Protein AF-A0A8J7N1M6-F1 (afdb_monomer)

pLDDT: mean 86.02, std 10.36, range [43.75, 97.75]

Foldseek 3Di:
DVVVVCLLLDLCSLQAVQLLVQLQVQLVVCVVVVNLQCSLVSLLVLLVSSVCSLVVHQDDPPDDALVNLLVVLLVVLLVVQVVCSVVVVLQPCLLVCLQVSLVVSLCSSCVVCVVVPHDPVSVVLSVLLRVLSSLLSVLLSVLLVCLVPPQQDLSVLLLLLLLLLLLQLLLLLCVLPQDPSLSSSSSSSNNSSVSNSVNQLVCCLPVSHGGRCGSSVSRNSSSSSSSSLVSSLVSDDDQSNVLSSQSSNQLSVLCVVLQVVLVVVLVPDDVSVSSVSSSVSSSVSSNVSSVVSSVSSCVVSVVVVD

Nearest PDB structures (foldseek):
  6kki-assembly1_A  TM=2.009E-01  e=2.743E+00  Escherichia coli K-12
  6kkj-assembly1_B  TM=1.975E-01  e=3.560E+00  Escherichia coli K-12
  4ja3-assembly2_B  TM=2.357E-01  e=7.135E+00  Escherichia coli K-12

Solvent-accessible surface area (backbone atoms only — not comparable to full-atom values): 14490 Å² total; per-residue (Å²): 112,68,67,60,55,50,35,63,72,31,70,62,26,34,21,35,54,50,7,17,50,38,0,30,48,41,19,48,53,30,39,74,71,70,36,28,62,55,14,27,47,9,22,41,50,6,31,54,52,24,47,30,60,76,66,75,47,81,73,68,84,82,58,87,48,55,71,42,42,27,53,55,42,20,50,51,22,31,52,49,8,47,51,26,52,74,68,69,37,41,76,77,45,34,69,61,49,24,54,51,50,48,52,52,47,53,45,66,64,42,41,71,55,57,76,71,63,59,54,70,70,55,52,52,51,52,50,52,51,43,58,22,39,33,49,40,32,48,49,28,34,52,36,27,48,48,46,74,74,37,84,64,47,68,63,37,52,48,56,45,48,40,48,20,43,41,17,42,25,52,9,53,44,22,55,72,74,56,33,62,68,62,8,42,48,24,32,5,33,12,24,0,23,46,17,29,43,51,53,23,46,53,37,25,70,76,71,46,38,56,49,32,38,32,28,25,25,25,28,9,38,47,29,33,52,48,26,51,50,50,42,48,42,73,62,33,55,74,70,51,24,54,29,45,51,48,34,54,41,36,32,44,52,41,49,78,57,23,51,60,51,17,53,53,62,31,72,76,54,56,72,73,56,21,65,56,48,22,58,51,50,26,45,58,54,42,38,48,48,21,50,52,29,33,54,48,34,47,56,68,49,53,68,75,78,112

Secondary structure (DSSP, 8-state):
-HHHHHHHHSHHIIIIIHHHHHHHHHHHHHHHTT-GGGTTHHHHHHHHHHHHHHHTSPPPSS--SHHHHHHHHHHHHHHHHHHHHHTT-HHHHHHHHHHHHHHHHHHHHHHHHHHT---HHHHHHHHHHHHHHHHHHHHHHHHHHHHHH-TT-GGGSHHHHHHHHHHHHHHHHHHTTT-HHHHHHHHHHHHHHHHHHHHHHHHHHHHS-----HHIIIIIIHHHHHHHHHHHHHH--HHHHHHHHHHHHHHHHTHHHHHHHHHHHHHTS-HHHHHHHHHHHHHHHHHHHHHHHHHHHHHHHHTT--

Structure (mmCIF, N/CA/C/O backbone):
data_AF-A0A8J7N1M6-F1
#
_entry.id   AF-A0A8J7N1M6-F1
#
loop_
_atom_site.group_PDB
_atom_site.id
_atom_site.type_symbol
_atom_site.label_atom_id
_atom_site.label_alt_id
_atom_site.label_comp_id
_atom_site.label_asym_id
_atom_site.label_entity_id
_atom_site.label_seq_id
_atom_site.pdbx_PDB_ins_code
_atom_site.Cartn_x
_atom_site.Cartn_y
_atom_site.Cartn_z
_atom_site.occupancy
_atom_site.B_iso_or_equiv
_atom_site.auth_seq_id
_atom_site.auth_comp_id
_atom_site.auth_asym_id
_atom_site.auth_atom_id
_atom_site.pdbx_PDB_model_num
ATOM 1 N N . MET A 1 1 ? -26.740 11.489 -14.491 1.00 62.25 1 MET A N 1
ATOM 2 C CA . MET A 1 1 ? -25.800 10.656 -15.279 1.00 62.25 1 MET A CA 1
ATOM 3 C C . MET A 1 1 ? -24.531 11.406 -15.686 1.00 62.25 1 MET A C 1
ATOM 5 O O . MET A 1 1 ? -23.464 10.847 -15.486 1.00 62.25 1 MET A O 1
ATOM 9 N N . ALA A 1 2 ? -24.611 12.661 -16.151 1.00 73.12 2 ALA A N 1
ATOM 10 C CA . ALA A 1 2 ? -23.434 13.447 -16.561 1.00 73.12 2 ALA A CA 1
ATOM 11 C C . ALA A 1 2 ? -22.340 13.593 -15.478 1.00 73.12 2 ALA A C 1
ATOM 13 O O . ALA A 1 2 ? -21.165 13.442 -15.776 1.00 73.12 2 ALA A O 1
ATOM 14 N N . PHE A 1 3 ? -22.714 13.795 -14.206 1.00 75.38 3 PHE A N 1
ATOM 15 C CA . PHE A 1 3 ? -21.746 13.889 -13.101 1.00 75.38 3 PHE A CA 1
ATOM 16 C C . PHE A 1 3 ? -20.884 12.625 -12.938 1.00 75.38 3 PHE A C 1
ATOM 18 O O . PHE A 1 3 ? -19.668 12.723 -12.828 1.00 75.38 3 PHE A O 1
ATOM 25 N N . PHE A 1 4 ? -21.497 11.436 -12.968 1.00 74.69 4 PHE A N 1
ATOM 26 C CA . PHE A 1 4 ? -20.765 10.173 -12.829 1.00 74.69 4 PHE A CA 1
ATOM 27 C C . PHE A 1 4 ? -19.877 9.885 -14.037 1.00 74.69 4 PHE A C 1
ATOM 29 O O . PHE A 1 4 ? -18.769 9.394 -13.869 1.00 74.69 4 PHE A O 1
ATOM 36 N N . GLN A 1 5 ? -20.334 10.223 -15.244 1.00 73.75 5 GLN A N 1
ATOM 37 C CA . GLN A 1 5 ? -19.509 10.096 -16.446 1.00 73.75 5 GLN A CA 1
ATOM 38 C C . GLN A 1 5 ? -18.299 11.035 -16.397 1.00 73.75 5 GLN A C 1
ATOM 40 O O . GLN A 1 5 ? -17.189 10.602 -16.692 1.00 73.75 5 GLN A O 1
ATOM 45 N N . ASN A 1 6 ? -18.490 12.272 -15.930 1.00 79.50 6 ASN A N 1
ATOM 46 C CA . ASN A 1 6 ? -17.396 13.221 -15.743 1.00 79.50 6 ASN A CA 1
ATOM 47 C C . ASN A 1 6 ? -16.417 12.747 -14.662 1.00 79.50 6 ASN A C 1
ATOM 49 O O . ASN A 1 6 ? -15.214 12.802 -14.876 1.00 79.50 6 ASN A O 1
ATOM 53 N N . LEU A 1 7 ? -16.910 12.212 -13.541 1.00 79.19 7 LEU A N 1
ATOM 54 C CA . LEU A 1 7 ? -16.058 11.691 -12.469 1.00 79.19 7 LEU A CA 1
ATOM 55 C C . LEU A 1 7 ? -15.256 10.454 -12.903 1.00 79.19 7 LEU A C 1
ATOM 57 O O . LEU A 1 7 ? -14.098 10.313 -12.536 1.00 79.19 7 LEU A O 1
ATOM 61 N N . LEU A 1 8 ? -15.851 9.547 -13.680 1.00 79.31 8 LEU A N 1
ATOM 62 C CA . LEU A 1 8 ? -15.160 8.346 -14.160 1.00 79.31 8 LEU A CA 1
ATOM 63 C C . LEU A 1 8 ? -14.136 8.653 -15.263 1.00 79.31 8 LEU A C 1
ATOM 65 O O . LEU A 1 8 ? -13.198 7.879 -15.440 1.00 79.31 8 LEU A O 1
ATOM 69 N N . GLY A 1 9 ? -14.306 9.757 -15.993 1.00 77.00 9 GLY A N 1
ATOM 70 C CA . GLY A 1 9 ? -13.351 10.239 -16.995 1.00 77.00 9 GLY A CA 1
ATOM 71 C C . GLY A 1 9 ? -12.273 11.182 -16.446 1.00 77.00 9 GLY A C 1
ATOM 72 O O . GLY A 1 9 ? -11.246 11.360 -17.093 1.00 77.00 9 GLY A O 1
ATOM 73 N N . ASP A 1 10 ? -12.489 11.778 -15.272 1.00 88.56 10 ASP A N 1
ATOM 74 C CA . ASP A 1 10 ? -11.572 12.736 -14.649 1.00 88.56 10 ASP A CA 1
ATOM 75 C C . ASP A 1 10 ? -10.406 12.022 -13.932 1.00 88.56 10 ASP A C 1
ATOM 77 O O . ASP A 1 10 ? -10.649 11.141 -13.097 1.00 88.56 10 ASP A O 1
ATOM 81 N N . PRO A 1 11 ? -9.136 12.405 -14.186 1.00 86.62 11 PRO A N 1
ATOM 82 C CA . PRO A 1 11 ? -7.977 11.859 -13.483 1.00 86.62 11 PRO A CA 1
ATOM 83 C C . PRO A 1 11 ? -8.101 11.869 -11.955 1.00 86.62 11 PRO A C 1
ATOM 85 O O . PRO A 1 11 ? -7.681 10.908 -11.303 1.00 86.62 11 PRO A O 1
ATOM 88 N N . VAL A 1 12 ? -8.698 12.909 -11.361 1.00 89.88 12 VAL A N 1
ATOM 89 C CA . VAL A 1 12 ? -8.901 12.976 -9.900 1.00 89.88 12 VAL A CA 1
ATOM 90 C C . VAL A 1 12 ? -9.934 11.944 -9.447 1.00 89.88 12 VAL A C 1
ATOM 92 O O . VAL A 1 12 ? -9.745 11.263 -8.434 1.00 89.88 12 VAL A O 1
ATOM 95 N N . GLY A 1 13 ? -11.004 11.766 -10.219 1.00 88.50 13 GLY A N 1
ATOM 96 C CA . GLY A 1 13 ? -12.003 10.739 -9.961 1.00 88.50 13 GLY A CA 1
ATOM 97 C C . GLY A 1 13 ? -11.419 9.325 -9.995 1.00 88.50 13 GLY A C 1
ATOM 98 O O . GLY A 1 13 ? -11.639 8.552 -9.061 1.00 88.50 13 GLY A O 1
ATOM 99 N N . GLN A 1 14 ? -10.609 9.011 -11.008 1.00 90.38 14 GLN A N 1
ATOM 100 C CA . GLN A 1 14 ? -9.995 7.689 -11.186 1.00 90.38 14 GLN A CA 1
ATOM 101 C C . GLN A 1 14 ? -8.931 7.357 -10.133 1.00 90.38 14 GLN A C 1
ATOM 103 O O . GLN A 1 14 ? -8.782 6.195 -9.755 1.00 90.38 14 GLN A O 1
ATOM 108 N N . THR A 1 15 ? -8.186 8.361 -9.663 1.00 91.44 15 THR A N 1
ATOM 109 C CA . THR A 1 15 ? -7.023 8.154 -8.782 1.00 91.44 15 THR A CA 1
ATOM 110 C C . THR A 1 15 ? -7.295 8.416 -7.310 1.00 91.44 15 THR A C 1
ATOM 112 O O . THR A 1 15 ? -6.560 7.908 -6.473 1.00 91.44 15 THR A O 1
ATOM 115 N N . ALA A 1 16 ? -8.336 9.171 -6.960 1.00 93.31 16 ALA A N 1
ATOM 116 C CA . ALA A 1 16 ? -8.625 9.510 -5.569 1.00 93.31 16 ALA A CA 1
ATOM 117 C C . ALA A 1 16 ? -10.059 9.159 -5.177 1.00 93.31 16 ALA A C 1
ATOM 119 O O . ALA A 1 16 ? -10.266 8.327 -4.294 1.00 93.31 16 ALA A O 1
ATOM 120 N N . VAL A 1 17 ? -11.054 9.750 -5.842 1.00 94.69 17 VAL A N 1
ATOM 121 C CA . VAL A 1 17 ? -12.451 9.685 -5.378 1.00 94.69 17 VAL A CA 1
ATOM 122 C C . VAL A 1 17 ? -13.013 8.268 -5.458 1.00 94.69 17 VAL A C 1
ATOM 124 O O . VAL A 1 17 ? -13.535 7.755 -4.468 1.00 94.69 17 VAL A O 1
ATOM 127 N N . VAL A 1 18 ? -12.895 7.615 -6.616 1.00 94.94 18 VAL A N 1
ATOM 128 C CA . VAL A 1 18 ? -13.437 6.267 -6.824 1.00 94.94 18 VAL A CA 1
ATOM 129 C C . VAL A 1 18 ? -12.706 5.227 -5.965 1.00 94.94 18 VAL A C 1
ATOM 131 O O . VAL A 1 18 ? -13.390 4.490 -5.251 1.00 94.94 18 VAL A O 1
ATOM 134 N N . PRO A 1 19 ? -11.358 5.172 -5.933 1.00 96.75 19 PRO A N 1
ATOM 135 C CA . PRO A 1 19 ? -10.647 4.219 -5.080 1.00 96.75 19 PRO A CA 1
ATOM 136 C C . PRO A 1 19 ? -10.957 4.419 -3.592 1.00 96.75 19 PRO A C 1
ATOM 138 O O . PRO A 1 19 ? -11.178 3.444 -2.875 1.00 96.75 19 PRO A O 1
ATOM 141 N N . PHE A 1 20 ? -11.054 5.671 -3.130 1.00 97.31 20 PHE A N 1
ATOM 142 C CA . PHE A 1 20 ? -11.448 5.981 -1.756 1.00 97.31 20 PHE A CA 1
ATOM 143 C C . PHE A 1 20 ? -12.856 5.472 -1.437 1.00 97.31 20 PHE A C 1
ATOM 145 O O . PHE A 1 20 ? -13.050 4.770 -0.443 1.00 97.31 20 PHE A O 1
ATOM 152 N N . ALA A 1 21 ? -13.833 5.772 -2.298 1.00 96.81 21 ALA A N 1
ATOM 153 C CA . ALA A 1 21 ? -15.213 5.332 -2.121 1.00 96.81 21 ALA A CA 1
ATOM 154 C C . ALA A 1 21 ? -15.329 3.801 -2.098 1.00 96.81 21 ALA A C 1
ATOM 156 O O . ALA A 1 21 ? -16.046 3.260 -1.259 1.00 96.81 21 ALA A O 1
ATOM 157 N N . ILE A 1 22 ? -14.587 3.097 -2.959 1.00 96.50 22 ILE A N 1
ATOM 158 C CA . ILE A 1 22 ? -14.532 1.627 -2.969 1.00 96.50 22 ILE A CA 1
ATOM 159 C C . ILE A 1 22 ? -13.914 1.099 -1.674 1.00 96.50 22 ILE A C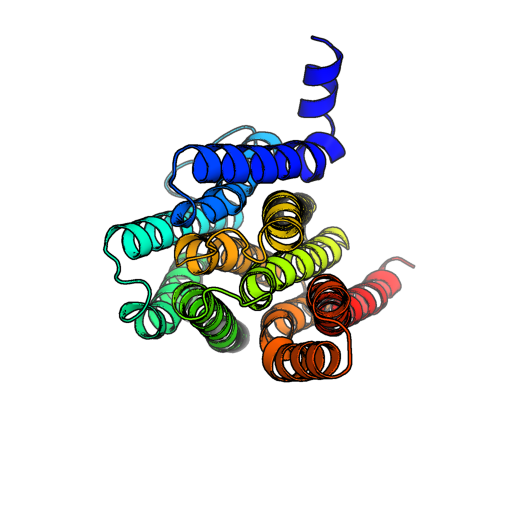 1
ATOM 161 O O . ILE A 1 22 ? -14.465 0.177 -1.074 1.00 96.50 22 ILE A O 1
ATOM 165 N N . GLY A 1 23 ? -12.817 1.703 -1.210 1.00 95.50 23 GLY A N 1
ATOM 166 C CA . GLY A 1 23 ? -12.184 1.350 0.059 1.00 95.50 23 GLY A CA 1
ATOM 167 C C . GLY A 1 23 ? -13.156 1.450 1.237 1.00 95.50 23 GLY A C 1
ATOM 168 O O . GLY A 1 23 ? -13.273 0.500 2.011 1.00 95.50 23 GLY A O 1
ATOM 169 N N . VAL A 1 24 ? -13.909 2.554 1.332 1.00 96.50 24 VAL A N 1
ATOM 170 C CA . VAL A 1 24 ? -14.960 2.745 2.350 1.00 96.50 24 VAL A CA 1
ATOM 171 C C . VAL A 1 24 ? -16.081 1.718 2.180 1.00 96.50 24 VAL A C 1
ATOM 173 O O . VAL A 1 24 ? -16.428 1.018 3.130 1.00 96.50 24 VAL A O 1
ATOM 176 N N . ALA A 1 25 ? -16.655 1.619 0.979 1.00 96.19 25 ALA A N 1
ATOM 177 C CA . ALA A 1 25 ? -17.837 0.807 0.715 1.00 96.19 25 ALA A CA 1
ATOM 178 C C . ALA A 1 25 ? -17.577 -0.678 0.982 1.00 96.19 25 ALA A C 1
ATOM 180 O O . ALA A 1 25 ? -18.345 -1.313 1.700 1.00 96.19 25 ALA A O 1
ATOM 181 N N . VAL A 1 26 ? -16.476 -1.227 0.466 1.00 95.19 26 VAL A N 1
ATOM 182 C CA . VAL A 1 26 ? -16.126 -2.639 0.666 1.00 95.19 26 VAL A CA 1
ATOM 183 C C . VAL A 1 26 ? -15.825 -2.920 2.137 1.00 95.19 26 VAL A C 1
ATOM 185 O O . VAL A 1 26 ? -16.306 -3.920 2.669 1.00 95.19 26 VAL A O 1
ATOM 188 N N . ALA A 1 27 ? -15.092 -2.032 2.817 1.00 92.12 27 ALA A N 1
ATOM 189 C CA . ALA A 1 27 ? -14.802 -2.194 4.239 1.00 92.12 27 ALA A CA 1
ATOM 190 C C . ALA A 1 27 ? -16.089 -2.222 5.079 1.00 92.12 27 ALA A C 1
ATOM 192 O O . ALA A 1 27 ? -16.256 -3.113 5.912 1.00 92.12 27 ALA A O 1
ATOM 193 N N . LEU A 1 28 ? -17.018 -1.292 4.829 1.00 92.62 28 LEU A N 1
ATOM 194 C CA . LEU A 1 28 ? -18.298 -1.220 5.535 1.00 92.62 28 LEU A CA 1
ATOM 195 C C . LEU A 1 28 ? -19.204 -2.409 5.217 1.00 92.62 28 LEU A C 1
ATOM 197 O O . LEU A 1 28 ? -19.709 -3.035 6.144 1.00 92.62 28 LEU A O 1
ATOM 201 N N . VAL A 1 29 ? -19.392 -2.754 3.941 1.00 94.25 29 VAL A N 1
ATOM 202 C CA . VAL A 1 29 ? -20.250 -3.878 3.532 1.00 94.25 29 VAL A CA 1
ATOM 203 C C . VAL A 1 29 ? -19.765 -5.180 4.161 1.00 94.25 29 VAL A C 1
ATOM 205 O O . VAL A 1 29 ? -20.558 -5.900 4.764 1.00 94.25 29 VAL A O 1
ATOM 208 N N . LEU A 1 30 ? -18.461 -5.464 4.096 1.00 90.50 30 LEU A N 1
ATOM 209 C CA . LEU A 1 30 ? -17.906 -6.681 4.687 1.00 90.50 30 LEU A CA 1
ATOM 210 C C . LEU A 1 30 ? -17.970 -6.659 6.214 1.00 90.50 30 LEU A C 1
ATOM 212 O O . LEU A 1 30 ? -18.272 -7.685 6.820 1.00 90.50 30 LEU A O 1
ATOM 216 N N . ALA A 1 31 ? -17.747 -5.509 6.852 1.00 85.44 31 ALA A N 1
ATOM 217 C CA . ALA A 1 31 ? -17.873 -5.392 8.300 1.00 85.44 31 ALA A CA 1
ATOM 218 C C . ALA A 1 31 ? -19.318 -5.595 8.788 1.00 85.44 31 ALA A C 1
ATOM 220 O O . ALA A 1 31 ? -19.523 -6.275 9.797 1.00 85.44 31 ALA A O 1
ATOM 221 N N . LEU A 1 32 ? -20.307 -5.041 8.078 1.00 88.31 32 LEU A N 1
ATOM 222 C CA . LEU A 1 32 ? -21.734 -5.166 8.395 1.00 88.31 32 LEU A CA 1
ATOM 223 C C . LEU A 1 32 ? -22.273 -6.572 8.104 1.00 88.31 32 LEU A C 1
ATOM 225 O O . LEU A 1 32 ? -23.118 -7.061 8.847 1.00 88.31 32 LEU A O 1
ATOM 229 N N . ALA A 1 33 ? -21.731 -7.261 7.098 1.00 88.50 33 ALA A N 1
ATOM 230 C CA . ALA A 1 33 ? -22.045 -8.660 6.797 1.00 88.50 33 ALA A CA 1
ATOM 231 C C . ALA A 1 33 ? -21.391 -9.669 7.771 1.00 88.50 33 ALA A C 1
ATOM 233 O O . ALA A 1 33 ? -21.399 -10.871 7.518 1.00 88.50 33 ALA A O 1
ATOM 234 N N . GLY A 1 34 ? -20.769 -9.204 8.862 1.00 78.62 34 GLY A N 1
ATOM 235 C CA . GLY A 1 34 ? -20.066 -10.048 9.839 1.00 78.62 34 GLY A CA 1
ATOM 236 C C . GLY A 1 34 ? -18.652 -10.472 9.416 1.00 78.62 34 GLY A C 1
ATOM 237 O O . GLY A 1 34 ? -17.902 -11.036 10.210 1.00 78.62 34 GLY A O 1
ATOM 238 N N . GLY A 1 35 ? -18.229 -10.135 8.199 1.00 79.25 35 GLY A N 1
ATOM 239 C CA . GLY A 1 35 ? -16.910 -10.412 7.632 1.00 79.25 35 GLY A CA 1
ATOM 240 C C . GLY A 1 35 ? -15.841 -9.379 7.993 1.00 79.25 35 GLY A C 1
ATOM 241 O O . GLY A 1 35 ? -15.038 -9.023 7.134 1.00 79.25 35 GLY A O 1
ATOM 242 N N . LYS A 1 36 ? -15.774 -8.904 9.246 1.00 79.12 36 LYS A N 1
ATOM 243 C CA . LYS A 1 36 ? -14.803 -7.870 9.681 1.00 79.12 36 LYS A CA 1
ATOM 244 C C . LYS A 1 36 ? -13.340 -8.224 9.379 1.00 79.12 36 LYS A C 1
ATOM 246 O O . LYS A 1 36 ? -12.538 -7.319 9.179 1.00 79.12 36 LYS A O 1
ATOM 251 N N . ARG A 1 37 ? -13.009 -9.521 9.314 1.00 78.56 37 ARG A N 1
ATOM 252 C CA . ARG A 1 37 ? -11.683 -10.041 8.928 1.00 78.56 37 ARG A CA 1
ATOM 253 C C . ARG A 1 37 ? -11.317 -9.800 7.458 1.00 78.56 37 ARG A C 1
ATOM 255 O O . ARG A 1 37 ? -10.146 -9.769 7.125 1.00 78.56 37 ARG A O 1
ATOM 262 N N . PHE A 1 38 ? -12.315 -9.624 6.593 1.00 86.00 38 PHE A N 1
ATOM 263 C CA . PHE A 1 38 ? -12.142 -9.438 5.152 1.00 86.00 38 PHE A CA 1
ATOM 264 C C . PHE A 1 38 ? -12.183 -7.964 4.734 1.00 86.00 38 PHE A C 1
ATOM 266 O O . PHE A 1 38 ? -12.012 -7.662 3.558 1.00 86.00 38 PHE A O 1
ATOM 273 N N . ALA A 1 39 ? -12.401 -7.030 5.665 1.00 87.81 39 ALA A N 1
ATOM 274 C CA . ALA A 1 39 ? -12.605 -5.616 5.352 1.00 87.81 39 ALA A CA 1
ATOM 275 C C . ALA A 1 39 ? -11.430 -4.985 4.577 1.00 87.81 39 ALA A C 1
ATOM 277 O O . ALA A 1 39 ? -11.649 -4.123 3.724 1.00 87.81 39 ALA A O 1
ATOM 278 N N . ALA A 1 40 ? -10.196 -5.451 4.806 1.00 89.69 40 ALA A N 1
ATOM 279 C CA . ALA A 1 40 ? -9.009 -4.998 4.077 1.00 89.69 40 ALA A CA 1
ATOM 280 C C . ALA A 1 40 ? -9.029 -5.324 2.572 1.00 89.69 40 ALA A C 1
ATOM 282 O O . ALA A 1 40 ? -8.259 -4.737 1.809 1.00 89.69 40 ALA A O 1
ATOM 283 N N . LEU A 1 41 ? -9.939 -6.191 2.112 1.00 92.88 41 LEU A N 1
ATOM 284 C CA . LEU A 1 41 ? -10.159 -6.459 0.690 1.00 92.88 41 LEU A CA 1
ATOM 285 C C . LEU A 1 41 ? -10.535 -5.187 -0.080 1.00 92.88 41 LEU A C 1
ATOM 287 O O . LEU A 1 41 ? -10.227 -5.082 -1.265 1.00 92.88 41 LEU A O 1
ATOM 291 N N . GLY A 1 42 ? -11.113 -4.190 0.602 1.00 93.25 42 GLY A N 1
ATOM 292 C CA . GLY A 1 42 ? -11.402 -2.881 0.018 1.00 93.25 42 GLY A CA 1
ATOM 293 C C . GLY A 1 42 ? -10.169 -2.169 -0.534 1.00 93.25 42 GLY A C 1
ATOM 294 O O . GLY A 1 42 ? -10.272 -1.500 -1.556 1.00 93.25 42 GLY A O 1
ATOM 295 N N . ILE A 1 43 ? -8.993 -2.376 0.065 1.00 95.00 43 ILE A N 1
ATOM 296 C CA . ILE A 1 43 ? -7.734 -1.780 -0.402 1.00 95.00 43 ILE A CA 1
ATOM 297 C C . ILE A 1 43 ? -7.337 -2.366 -1.763 1.00 95.00 43 ILE A C 1
ATOM 299 O O . ILE A 1 43 ? -7.049 -1.630 -2.706 1.00 95.00 43 ILE A O 1
ATOM 303 N N . GLY A 1 44 ? -7.361 -3.698 -1.881 1.00 94.44 44 GLY A N 1
ATOM 304 C CA . GLY A 1 44 ? -7.071 -4.388 -3.137 1.00 94.44 44 GLY A CA 1
ATOM 305 C C . GLY A 1 44 ? -8.116 -4.084 -4.212 1.00 94.44 44 GLY A C 1
ATOM 306 O O . GLY A 1 44 ? -7.761 -3.758 -5.342 1.00 94.44 44 GLY A O 1
ATOM 307 N N . ALA A 1 45 ? -9.403 -4.122 -3.854 1.00 95.62 45 ALA A N 1
ATOM 308 C CA . ALA A 1 45 ? -10.503 -3.806 -4.764 1.00 95.62 45 ALA A CA 1
ATOM 309 C C . ALA A 1 45 ? -10.401 -2.377 -5.321 1.00 95.62 45 ALA A C 1
ATOM 311 O O . ALA A 1 45 ? -10.568 -2.178 -6.523 1.00 95.62 45 ALA A O 1
ATOM 312 N N . ALA A 1 46 ? -10.065 -1.399 -4.473 1.00 96.25 46 ALA A N 1
ATOM 313 C CA . ALA A 1 46 ? -9.838 -0.017 -4.881 1.00 96.25 46 ALA A CA 1
ATOM 314 C C . ALA A 1 46 ? -8.698 0.104 -5.903 1.00 96.25 46 ALA A C 1
ATOM 316 O O . ALA A 1 46 ? -8.857 0.779 -6.919 1.00 96.25 46 ALA A O 1
ATOM 317 N N . PHE A 1 47 ? -7.581 -0.596 -5.680 1.00 96.25 47 PHE A N 1
ATOM 318 C CA . PHE A 1 47 ? -6.469 -0.624 -6.630 1.00 96.25 47 PHE A CA 1
ATOM 319 C C . PHE A 1 47 ? -6.865 -1.234 -7.981 1.00 96.25 47 PHE A C 1
ATOM 321 O O . PHE A 1 47 ? -6.588 -0.639 -9.020 1.00 96.25 47 PHE A O 1
ATOM 328 N N . PHE A 1 48 ? -7.528 -2.395 -7.994 1.00 96.25 48 PHE A N 1
ATOM 329 C CA . PHE A 1 48 ? -7.929 -3.045 -9.249 1.00 96.25 48 PHE A CA 1
ATOM 330 C C . PHE A 1 48 ? -8.973 -2.242 -10.020 1.00 96.25 48 PHE A C 1
ATOM 332 O O . PHE A 1 48 ? -8.904 -2.171 -11.247 1.00 96.25 48 PHE A O 1
ATOM 339 N N . ALA A 1 49 ? -9.898 -1.589 -9.317 1.00 95.31 49 ALA A N 1
ATOM 340 C CA . ALA A 1 49 ? -10.839 -0.668 -9.936 1.00 95.31 49 ALA A CA 1
ATOM 341 C C . ALA A 1 49 ? -10.119 0.534 -10.561 1.00 95.31 49 ALA A C 1
ATOM 343 O O . ALA A 1 49 ? -10.379 0.866 -11.715 1.00 95.31 49 ALA A O 1
ATOM 344 N N . ALA A 1 50 ? -9.165 1.141 -9.850 1.00 94.94 50 ALA A N 1
ATOM 345 C CA . ALA A 1 50 ? -8.347 2.220 -10.397 1.00 94.94 50 ALA A CA 1
ATOM 346 C C . ALA A 1 50 ? -7.545 1.763 -11.619 1.00 94.94 50 ALA A C 1
ATOM 348 O O . ALA A 1 50 ? -7.495 2.464 -12.625 1.00 94.94 50 ALA A O 1
ATOM 349 N N . TYR A 1 51 ? -6.960 0.564 -11.561 1.00 94.62 51 TYR A N 1
ATOM 350 C CA . TYR A 1 51 ? -6.244 -0.024 -12.686 1.00 94.62 51 TYR A CA 1
ATOM 351 C C . TYR A 1 51 ? -7.126 -0.126 -13.922 1.00 94.62 51 TYR A C 1
ATOM 353 O O . TYR A 1 51 ? -6.731 0.339 -14.992 1.00 94.62 51 TYR A O 1
ATOM 361 N N . TYR A 1 52 ? -8.323 -0.686 -13.750 1.00 94.31 52 TYR A N 1
ATOM 362 C CA . TYR A 1 52 ? -9.303 -0.826 -14.815 1.00 94.31 52 TYR A CA 1
ATOM 363 C C . TYR A 1 52 ? -9.698 0.531 -15.409 1.00 94.31 52 TYR A C 1
ATOM 365 O O . TYR A 1 52 ? -9.741 0.666 -16.628 1.00 94.31 52 TYR A O 1
ATOM 373 N N . LEU A 1 53 ? -9.931 1.545 -14.570 1.00 92.69 53 LEU A N 1
ATOM 374 C CA . LEU A 1 53 ? -10.300 2.890 -15.022 1.00 92.69 53 LEU A CA 1
ATOM 375 C C . LEU A 1 53 ? -9.163 3.598 -15.772 1.00 92.69 53 LEU A C 1
ATOM 377 O O . LEU A 1 53 ? -9.408 4.197 -16.813 1.00 92.69 53 LEU A O 1
ATOM 381 N N . ILE A 1 54 ? -7.927 3.492 -15.278 1.00 91.75 54 ILE A N 1
ATOM 382 C CA . ILE A 1 54 ? -6.757 4.165 -15.863 1.00 91.75 54 ILE A CA 1
ATOM 383 C C . ILE A 1 54 ? -6.325 3.501 -17.179 1.00 91.75 54 ILE A C 1
ATOM 385 O O . ILE A 1 54 ? -5.906 4.189 -18.106 1.00 91.75 54 ILE A O 1
ATOM 389 N N . HIS A 1 55 ? -6.398 2.169 -17.274 1.00 90.25 55 HIS A N 1
ATOM 390 C CA . HIS A 1 55 ? -5.902 1.414 -18.437 1.00 90.25 55 HIS A CA 1
ATOM 391 C C . HIS A 1 55 ? -7.010 0.954 -19.393 1.00 90.25 55 HIS A C 1
ATOM 393 O O . HIS A 1 55 ? -6.708 0.372 -20.433 1.00 90.25 55 HIS A O 1
ATOM 399 N N . GLY A 1 56 ? -8.280 1.187 -19.055 1.00 88.69 56 GLY A N 1
ATOM 400 C CA . GLY A 1 56 ? -9.426 0.783 -19.869 1.00 88.69 56 GLY A CA 1
ATOM 401 C C . GLY A 1 56 ? -9.652 -0.731 -19.941 1.00 88.69 56 GLY A C 1
ATOM 402 O O . GLY A 1 56 ? -10.307 -1.198 -20.869 1.00 88.69 56 GLY A O 1
ATOM 403 N N . GLY A 1 57 ? -9.102 -1.515 -19.007 1.00 88.75 57 GLY A N 1
ATOM 404 C CA . GLY A 1 57 ? -9.267 -2.967 -19.016 1.00 88.75 57 GLY A CA 1
ATOM 405 C C . GLY A 1 57 ? -8.245 -3.748 -18.195 1.00 88.75 57 GLY A C 1
ATOM 406 O O . GLY A 1 57 ? -7.472 -3.201 -17.407 1.00 88.75 57 GLY A O 1
ATOM 407 N N . VAL A 1 58 ? -8.265 -5.066 -18.396 1.00 90.31 58 VAL A N 1
ATOM 408 C CA . VAL A 1 58 ? -7.299 -6.015 -17.827 1.00 90.31 58 VAL A CA 1
ATOM 409 C C . VAL A 1 58 ? -6.153 -6.222 -18.827 1.00 90.31 58 VAL A C 1
ATOM 411 O O . VAL A 1 58 ? -6.406 -6.271 -20.033 1.00 90.31 58 VAL A O 1
ATOM 414 N N . PRO A 1 59 ? -4.894 -6.360 -18.374 1.00 90.31 59 PRO A N 1
ATOM 415 C CA . PRO A 1 59 ? -3.766 -6.588 -19.273 1.00 90.31 59 PRO A CA 1
ATOM 416 C C . PRO A 1 59 ? -3.893 -7.881 -20.071 1.00 90.31 59 PRO A C 1
ATOM 418 O O . PRO A 1 59 ? -4.338 -8.895 -19.541 1.00 90.31 59 PRO A O 1
ATOM 421 N N . ALA A 1 60 ? -3.399 -7.883 -21.309 1.00 89.12 60 ALA A N 1
ATOM 422 C CA . ALA A 1 60 ? -3.296 -9.106 -22.100 1.00 89.12 60 ALA A CA 1
ATOM 423 C C . ALA A 1 60 ? -2.352 -10.135 -21.446 1.00 89.12 60 ALA A C 1
ATOM 425 O O . ALA A 1 60 ? -1.406 -9.780 -20.731 1.00 89.12 60 ALA A O 1
ATOM 426 N N . PHE A 1 61 ? -2.610 -11.415 -21.714 1.00 87.00 61 PHE A N 1
ATOM 427 C CA . PHE A 1 61 ? -1.755 -12.530 -21.321 1.00 87.00 61 PHE A CA 1
ATOM 428 C C . PHE A 1 61 ? -1.253 -13.260 -22.581 1.00 87.00 61 PHE A C 1
ATOM 430 O O . PHE A 1 61 ? -2.080 -13.593 -23.430 1.00 87.00 61 PHE A O 1
ATOM 437 N N . PRO A 1 62 ? 0.060 -13.533 -22.721 1.00 85.06 62 PRO A N 1
ATOM 438 C CA . PRO A 1 62 ? 1.138 -13.258 -21.765 1.00 85.06 62 PRO A CA 1
ATOM 439 C C . PRO A 1 62 ? 1.532 -11.764 -21.695 1.00 85.06 62 PRO A C 1
ATOM 441 O O . PRO A 1 62 ? 1.502 -11.072 -22.713 1.00 85.06 62 PRO A O 1
ATOM 444 N N . PRO A 1 63 ? 1.928 -11.249 -20.513 1.00 88.62 63 PRO A N 1
ATOM 445 C CA . PRO A 1 63 ? 2.312 -9.849 -20.354 1.00 88.62 63 PRO A CA 1
ATOM 446 C C . PRO A 1 63 ? 3.674 -9.559 -20.995 1.00 88.62 63 PRO A C 1
ATOM 448 O O . PRO A 1 63 ? 4.672 -10.212 -20.683 1.00 88.62 63 PRO A O 1
ATOM 451 N N . ALA A 1 64 ? 3.738 -8.515 -21.819 1.00 83.69 64 ALA A N 1
ATOM 452 C CA . ALA A 1 64 ? 4.975 -8.069 -22.460 1.00 83.69 64 ALA A CA 1
ATOM 453 C C . ALA A 1 64 ? 5.710 -7.007 -21.625 1.00 83.69 64 ALA A C 1
ATOM 455 O O . ALA A 1 64 ? 6.932 -7.050 -21.481 1.00 83.69 64 ALA A O 1
ATOM 456 N N . ALA A 1 65 ? 4.969 -6.066 -21.033 1.00 86.19 65 ALA A N 1
ATOM 457 C CA . ALA A 1 65 ? 5.540 -4.931 -20.309 1.00 86.19 65 ALA A CA 1
ATOM 458 C C . ALA A 1 65 ? 5.606 -5.160 -18.789 1.00 86.19 65 ALA A C 1
ATOM 460 O O . ALA A 1 65 ? 4.742 -5.813 -18.200 1.00 86.19 65 ALA A O 1
ATOM 461 N N . THR A 1 66 ? 6.581 -4.536 -18.118 1.00 85.12 66 THR A N 1
ATOM 462 C CA . THR A 1 66 ? 6.726 -4.585 -16.647 1.00 85.12 66 THR A CA 1
ATOM 463 C C . THR A 1 66 ? 5.457 -4.127 -15.922 1.00 85.12 66 THR A C 1
ATOM 465 O O . THR A 1 66 ? 5.058 -4.747 -14.939 1.00 85.12 66 THR A O 1
ATOM 468 N N . ALA A 1 67 ? 4.778 -3.095 -16.433 1.00 83.75 67 ALA A N 1
ATOM 469 C CA . ALA A 1 67 ? 3.518 -2.609 -15.871 1.00 83.75 67 ALA A CA 1
ATOM 470 C C . ALA A 1 67 ? 2.381 -3.648 -15.961 1.00 83.75 67 ALA A C 1
ATOM 472 O O . ALA A 1 67 ? 1.570 -3.756 -15.048 1.00 83.75 67 ALA A O 1
ATOM 473 N N . GLN A 1 68 ? 2.347 -4.468 -17.016 1.00 90.31 68 GLN A N 1
ATOM 474 C CA . GLN A 1 68 ? 1.376 -5.562 -17.135 1.00 90.31 68 GLN A CA 1
ATOM 475 C C . GLN A 1 68 ? 1.726 -6.703 -16.174 1.00 90.31 68 GLN A C 1
ATOM 477 O O . GLN A 1 68 ? 0.853 -7.242 -15.505 1.00 90.31 68 GLN A O 1
ATOM 482 N N . LYS A 1 69 ? 3.016 -7.037 -16.034 1.00 92.69 69 LYS A N 1
ATOM 483 C CA . LYS A 1 69 ? 3.478 -8.032 -15.053 1.00 92.69 69 LYS A CA 1
ATOM 484 C C . LYS A 1 69 ? 3.143 -7.630 -13.615 1.00 92.69 69 LYS A C 1
ATOM 486 O O . LYS A 1 69 ? 2.775 -8.494 -12.826 1.00 92.69 69 LYS A O 1
ATOM 491 N N . MET A 1 70 ? 3.241 -6.340 -13.293 1.00 93.62 70 MET A N 1
ATOM 492 C CA . MET A 1 70 ? 2.895 -5.774 -11.984 1.00 93.62 70 MET A CA 1
ATOM 493 C C . MET A 1 70 ? 1.442 -6.067 -11.595 1.00 93.62 70 MET A C 1
ATOM 495 O O . MET A 1 70 ? 1.209 -6.492 -10.466 1.00 93.62 70 MET A O 1
ATOM 499 N N . PHE A 1 71 ? 0.496 -5.956 -12.534 1.00 94.19 71 PHE A N 1
ATOM 500 C CA . PHE A 1 71 ? -0.908 -6.310 -12.299 1.00 94.19 71 PHE A CA 1
ATOM 501 C C . PHE A 1 71 ? -1.065 -7.764 -11.830 1.00 94.19 71 PHE A C 1
ATOM 503 O O . PHE A 1 71 ? -1.751 -8.029 -10.845 1.00 94.19 71 PHE A O 1
ATOM 510 N N . TYR A 1 72 ? -0.392 -8.708 -12.493 1.00 94.69 72 TYR A N 1
ATOM 511 C CA . TYR A 1 72 ? -0.468 -10.127 -12.133 1.00 94.69 72 TYR A CA 1
ATOM 512 C C . TYR A 1 72 ? 0.202 -10.435 -10.790 1.00 94.69 72 TYR A C 1
ATOM 514 O O . TYR A 1 72 ? -0.314 -11.248 -10.026 1.00 94.69 72 TYR A O 1
ATOM 522 N N . VAL A 1 73 ? 1.308 -9.758 -10.464 1.00 94.75 73 VAL A N 1
ATOM 523 C CA . VAL A 1 73 ? 1.945 -9.867 -9.140 1.00 94.75 73 VAL A CA 1
ATOM 524 C C . VAL A 1 73 ? 1.013 -9.335 -8.049 1.00 94.75 73 VAL A C 1
ATOM 526 O O . VAL A 1 73 ? 0.825 -9.997 -7.029 1.00 94.75 73 VAL A O 1
ATOM 529 N N . ALA A 1 74 ? 0.381 -8.182 -8.277 1.00 94.50 74 ALA A N 1
ATOM 530 C CA . ALA A 1 74 ? -0.609 -7.612 -7.371 1.00 94.50 74 ALA A CA 1
ATOM 531 C C . ALA A 1 74 ? -1.810 -8.557 -7.173 1.00 94.50 74 ALA A C 1
ATOM 533 O O . ALA A 1 74 ? -2.263 -8.759 -6.046 1.00 94.50 74 ALA A O 1
ATOM 534 N N . ALA A 1 75 ? -2.295 -9.185 -8.251 1.00 95.38 75 ALA A N 1
ATOM 535 C CA . ALA A 1 75 ? -3.414 -10.125 -8.198 1.00 95.38 75 ALA A CA 1
ATOM 536 C C . ALA A 1 75 ? -3.046 -11.388 -7.415 1.00 95.38 75 ALA A C 1
ATOM 538 O O . ALA A 1 75 ? -3.800 -11.810 -6.540 1.00 95.38 75 ALA A O 1
ATOM 539 N N . ALA A 1 76 ? -1.857 -11.944 -7.661 1.00 94.69 76 ALA A N 1
ATOM 540 C CA . ALA A 1 76 ? -1.341 -13.083 -6.911 1.00 94.69 76 ALA A CA 1
ATOM 541 C C . ALA A 1 76 ? -1.182 -12.763 -5.415 1.00 94.69 76 ALA A C 1
ATOM 543 O O . ALA A 1 76 ? -1.555 -13.581 -4.578 1.00 94.69 76 ALA A O 1
ATOM 544 N N . GLY A 1 77 ? -0.695 -11.565 -5.071 1.00 92.62 77 GLY A N 1
ATOM 545 C CA . GLY A 1 77 ? -0.588 -11.105 -3.683 1.00 92.62 77 GLY A CA 1
ATOM 546 C C . GLY A 1 77 ? -1.944 -11.011 -2.979 1.00 92.62 77 GLY A C 1
ATOM 547 O O . GLY A 1 77 ? -2.096 -11.512 -1.863 1.00 92.62 77 GLY A O 1
ATOM 548 N N . LEU A 1 78 ? -2.955 -10.444 -3.648 1.00 93.88 78 LEU A N 1
ATOM 549 C CA . LEU A 1 78 ? -4.315 -10.368 -3.109 1.00 93.88 78 LEU A CA 1
ATOM 550 C C . LEU A 1 78 ? -4.939 -11.756 -2.932 1.00 93.88 78 LEU A C 1
ATOM 552 O O . LEU A 1 78 ? -5.477 -12.043 -1.864 1.00 93.88 78 LEU A O 1
ATOM 556 N N . LEU A 1 79 ? -4.832 -12.627 -3.938 1.00 94.69 79 LEU A N 1
ATOM 557 C CA . LEU A 1 79 ? -5.343 -13.998 -3.866 1.00 94.69 79 LEU A CA 1
ATOM 558 C C . LEU A 1 79 ? -4.664 -14.801 -2.754 1.00 94.69 79 LEU A C 1
ATOM 560 O O . LEU A 1 79 ? -5.345 -15.513 -2.020 1.00 94.69 79 LEU A O 1
ATOM 564 N N . LEU A 1 80 ? -3.349 -14.648 -2.584 1.00 91.44 80 LEU A N 1
ATOM 565 C CA . LEU A 1 80 ? -2.615 -15.271 -1.488 1.00 91.44 80 LEU A CA 1
ATOM 566 C C . LEU A 1 80 ? -3.114 -14.766 -0.131 1.00 91.44 80 LEU A C 1
ATOM 568 O O . LEU A 1 80 ? -3.369 -15.574 0.756 1.00 91.44 80 LEU A O 1
ATOM 572 N N . GLY A 1 81 ? -3.305 -13.454 0.027 1.00 89.88 81 GLY A N 1
ATOM 573 C CA . GLY A 1 81 ? -3.868 -12.881 1.249 1.00 89.88 81 GLY A CA 1
ATOM 574 C C . GLY A 1 81 ? -5.247 -13.458 1.578 1.00 89.88 81 GLY A C 1
ATOM 575 O O . GLY A 1 81 ? -5.474 -13.893 2.706 1.00 89.88 81 GLY A O 1
ATOM 576 N N . ILE A 1 82 ? -6.133 -13.547 0.578 1.00 91.25 82 ILE A N 1
ATOM 577 C CA . ILE A 1 82 ? -7.469 -14.148 0.720 1.00 91.25 82 ILE A CA 1
ATOM 578 C C . ILE A 1 82 ? -7.363 -15.617 1.131 1.00 91.25 82 ILE A C 1
ATOM 580 O O . ILE A 1 82 ? -8.043 -16.038 2.063 1.00 91.25 82 ILE A O 1
ATOM 584 N N . ALA A 1 83 ? -6.501 -16.391 0.468 1.00 91.31 83 ALA A N 1
ATOM 585 C CA . ALA A 1 83 ? -6.309 -17.804 0.769 1.00 91.31 83 ALA A CA 1
ATOM 586 C C . ALA A 1 83 ? -5.784 -18.018 2.197 1.00 91.31 83 ALA A C 1
ATOM 588 O O . ALA A 1 83 ? -6.266 -18.905 2.900 1.00 91.31 83 ALA A O 1
ATOM 589 N N . LEU A 1 84 ? -4.843 -17.187 2.654 1.00 87.62 84 LEU A N 1
ATOM 590 C CA . LEU A 1 84 ? -4.274 -17.274 4.000 1.00 87.62 84 LEU A CA 1
ATOM 591 C C . LEU A 1 84 ? -5.286 -16.913 5.091 1.00 87.62 84 LEU A C 1
ATOM 593 O O . LEU A 1 84 ? -5.333 -17.608 6.108 1.00 87.62 84 LEU A O 1
ATOM 597 N N . ASP A 1 85 ? -6.112 -15.886 4.879 1.00 86.56 85 ASP A N 1
ATOM 598 C CA . ASP A 1 85 ? -7.180 -15.520 5.819 1.00 86.56 85 ASP A CA 1
ATOM 599 C C . ASP A 1 85 ? -8.322 -16.545 5.817 1.00 86.56 85 ASP A C 1
ATOM 601 O O . ASP A 1 85 ? -8.870 -16.869 6.872 1.00 86.56 85 ASP A O 1
ATOM 605 N N . ALA A 1 86 ? -8.661 -17.112 4.655 1.00 87.62 86 ALA A N 1
ATOM 606 C CA . ALA A 1 86 ? -9.660 -18.173 4.547 1.00 87.62 86 ALA A CA 1
ATOM 607 C C . ALA A 1 86 ? -9.201 -19.471 5.233 1.00 87.62 86 ALA A C 1
ATOM 609 O O . ALA A 1 86 ? -10.005 -20.131 5.889 1.00 87.62 86 ALA A O 1
ATOM 610 N N . ALA A 1 87 ? -7.914 -19.810 5.123 1.00 86.62 87 ALA A N 1
ATOM 611 C CA . ALA A 1 87 ? -7.320 -20.997 5.735 1.00 86.62 87 ALA A CA 1
ATOM 612 C C . ALA A 1 87 ? -6.936 -20.813 7.217 1.00 86.62 87 ALA A C 1
ATOM 614 O O . ALA A 1 87 ? -6.481 -21.766 7.845 1.00 86.62 87 ALA A O 1
ATOM 615 N N . GLY A 1 88 ? -7.045 -19.600 7.778 1.00 79.19 88 GLY A N 1
ATOM 616 C CA . GLY A 1 88 ? -6.535 -19.295 9.124 1.00 79.19 88 GLY A CA 1
ATOM 617 C C . GLY A 1 88 ? -5.008 -19.431 9.249 1.00 79.19 88 GLY A C 1
ATOM 618 O O . GLY A 1 88 ? -4.470 -19.525 10.351 1.00 79.19 88 GLY A O 1
ATOM 619 N N . ALA A 1 89 ? -4.291 -19.444 8.122 1.00 77.44 89 ALA A N 1
ATOM 620 C CA . ALA A 1 89 ? -2.850 -19.678 8.039 1.00 77.44 89 ALA A CA 1
ATOM 621 C C . ALA A 1 89 ? -2.019 -18.383 8.113 1.00 77.44 89 ALA A C 1
ATOM 623 O O . ALA A 1 89 ? -0.788 -18.426 8.010 1.00 77.44 89 ALA A O 1
ATOM 624 N N . ALA A 1 90 ? -2.673 -17.236 8.333 1.00 68.56 90 ALA A N 1
ATOM 625 C CA . ALA A 1 90 ? -2.054 -15.915 8.433 1.00 68.56 90 ALA A CA 1
ATOM 626 C C . ALA A 1 90 ? -0.886 -15.866 9.443 1.00 68.56 90 ALA A C 1
ATOM 628 O O . ALA A 1 90 ? 0.127 -15.205 9.202 1.00 68.56 90 ALA A O 1
ATOM 629 N N . ARG A 1 91 ? -0.983 -16.619 10.552 1.00 64.06 91 ARG A N 1
ATOM 630 C CA . ARG A 1 91 ? 0.046 -16.672 11.607 1.00 64.06 91 ARG A CA 1
ATOM 631 C C . ARG A 1 91 ? 1.274 -17.502 11.237 1.00 64.06 91 ARG A C 1
ATOM 633 O O . ARG A 1 91 ? 2.390 -17.047 11.477 1.00 64.06 91 ARG A O 1
ATOM 640 N N . GLY A 1 92 ? 1.074 -18.693 10.669 1.00 60.03 92 GLY A N 1
ATOM 641 C CA . GLY A 1 92 ? 2.145 -19.667 10.417 1.00 60.03 92 GLY A CA 1
ATOM 642 C C . GLY A 1 92 ? 2.904 -19.438 9.109 1.00 60.03 92 GLY A C 1
ATOM 643 O O . GLY A 1 92 ? 4.119 -19.614 9.061 1.00 60.03 92 GLY A O 1
ATOM 644 N N . GLY A 1 93 ? 2.216 -18.988 8.055 1.00 64.56 93 GLY A N 1
ATOM 645 C CA . GLY A 1 93 ? 2.819 -18.808 6.730 1.00 64.56 93 GLY A CA 1
ATOM 646 C C . GLY A 1 93 ? 3.590 -17.497 6.553 1.00 64.56 93 GLY A C 1
ATOM 647 O O . GLY A 1 93 ? 4.407 -17.384 5.642 1.00 64.56 93 GLY A O 1
ATOM 648 N N . GLY A 1 94 ? 3.358 -16.502 7.417 1.00 67.19 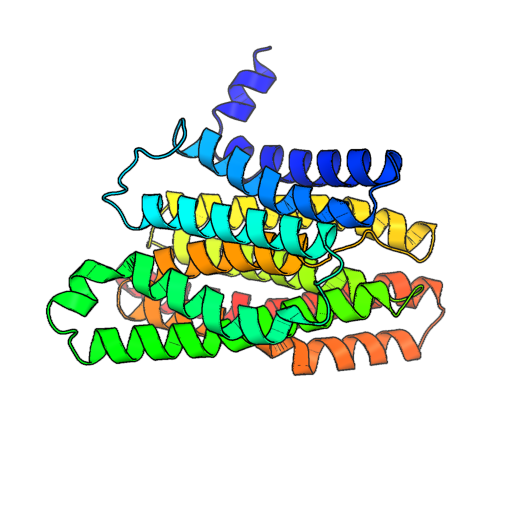94 GLY A N 1
ATOM 649 C CA . GLY A 1 94 ? 3.804 -15.124 7.188 1.00 67.19 94 GLY A CA 1
ATOM 650 C C . GLY A 1 94 ? 5.311 -14.966 6.961 1.00 67.19 94 GLY A C 1
ATOM 651 O O . GLY A 1 94 ? 5.712 -14.189 6.103 1.00 67.19 94 GLY A O 1
ATOM 652 N N . HIS A 1 95 ? 6.151 -15.721 7.681 1.00 74.69 95 HIS A N 1
ATOM 653 C CA . HIS A 1 95 ? 7.606 -15.647 7.500 1.00 74.69 95 HIS A CA 1
ATOM 654 C C . HIS A 1 95 ? 8.058 -16.323 6.208 1.00 74.69 95 HIS A C 1
ATOM 656 O O . HIS A 1 95 ? 8.834 -15.733 5.471 1.00 74.69 95 HIS A O 1
ATOM 662 N N . PHE A 1 96 ? 7.540 -17.511 5.890 1.00 83.19 96 PHE A N 1
ATOM 663 C CA . PHE A 1 96 ? 7.877 -18.204 4.646 1.00 83.19 96 PHE A CA 1
ATOM 664 C C . PHE A 1 96 ? 7.492 -17.368 3.417 1.00 83.19 96 PHE A C 1
ATOM 666 O O . PHE A 1 96 ? 8.320 -17.116 2.539 1.00 83.19 96 PHE A O 1
ATOM 673 N N . PHE A 1 97 ? 6.262 -16.849 3.391 1.00 83.06 97 PHE A N 1
ATOM 674 C CA . PHE A 1 97 ? 5.785 -16.032 2.277 1.00 83.06 97 PHE A CA 1
ATOM 675 C C . PHE A 1 97 ? 6.490 -14.672 2.185 1.00 83.06 97 PHE A C 1
ATOM 677 O O . PHE A 1 97 ? 6.630 -14.157 1.078 1.00 83.06 97 PHE A O 1
ATOM 684 N N . ALA A 1 98 ? 7.020 -14.130 3.288 1.00 80.25 98 ALA A N 1
ATOM 685 C CA . ALA A 1 98 ? 7.842 -12.918 3.258 1.00 80.25 98 ALA A CA 1
ATOM 686 C C . ALA A 1 98 ? 9.152 -13.084 2.468 1.00 80.25 98 ALA A C 1
ATOM 688 O O . ALA A 1 98 ? 9.681 -12.091 1.981 1.00 80.25 98 ALA A O 1
ATOM 689 N N . PHE A 1 99 ? 9.662 -14.311 2.305 1.00 86.25 99 PHE A N 1
ATOM 690 C CA . PHE A 1 99 ? 10.818 -14.594 1.446 1.00 86.25 99 PHE A CA 1
ATOM 691 C C . PHE A 1 99 ? 10.395 -15.011 0.037 1.00 86.25 99 PHE A C 1
ATOM 693 O O . PHE A 1 99 ? 10.924 -14.506 -0.953 1.00 86.25 99 PHE A O 1
ATOM 700 N N . VAL A 1 100 ? 9.423 -15.921 -0.067 1.00 90.06 100 VAL A N 1
ATOM 701 C CA . VAL A 1 100 ? 9.043 -16.520 -1.354 1.00 90.06 100 VAL A CA 1
ATOM 702 C C . VAL A 1 100 ? 8.357 -15.516 -2.274 1.00 90.06 100 VAL A C 1
ATOM 704 O O . VAL A 1 100 ? 8.661 -15.481 -3.465 1.00 90.06 100 VAL A O 1
ATOM 707 N N . VAL A 1 101 ? 7.464 -14.676 -1.744 1.00 90.81 101 VAL A N 1
ATOM 708 C CA . VAL A 1 101 ? 6.674 -13.752 -2.569 1.00 90.81 101 VAL A CA 1
ATOM 709 C C . VAL A 1 101 ? 7.556 -12.684 -3.230 1.00 90.81 101 VAL A C 1
ATOM 711 O O . VAL A 1 101 ? 7.473 -12.557 -4.454 1.00 90.81 101 VAL A O 1
ATOM 714 N N . PRO A 1 102 ? 8.454 -11.972 -2.513 1.00 91.62 102 PRO A N 1
ATOM 715 C CA . PRO A 1 102 ? 9.399 -11.052 -3.151 1.00 91.62 102 PRO A CA 1
ATOM 716 C C . PRO A 1 102 ? 10.285 -11.714 -4.205 1.00 91.62 102 PRO A C 1
ATOM 718 O O . PRO A 1 102 ? 10.454 -11.165 -5.293 1.00 91.62 102 PRO A O 1
ATOM 721 N N . ALA A 1 103 ? 10.829 -12.900 -3.908 1.00 93.44 103 ALA A N 1
ATOM 722 C CA . ALA A 1 103 ? 11.696 -13.620 -4.838 1.00 93.44 103 ALA A CA 1
ATOM 723 C C . ALA A 1 103 ? 10.951 -13.973 -6.132 1.00 93.44 103 ALA A C 1
ATOM 725 O O . ALA A 1 103 ? 11.430 -13.667 -7.225 1.00 93.44 103 ALA A O 1
ATOM 726 N N . ALA A 1 104 ? 9.754 -14.554 -6.010 1.00 94.31 104 ALA A N 1
ATOM 727 C CA . ALA A 1 104 ? 8.917 -14.911 -7.148 1.00 94.31 104 ALA A CA 1
ATOM 728 C C . ALA A 1 104 ? 8.501 -13.675 -7.963 1.00 94.31 104 ALA A C 1
ATOM 730 O O . ALA A 1 104 ? 8.573 -13.698 -9.191 1.00 94.31 104 ALA A O 1
ATOM 731 N N . ALA A 1 105 ? 8.128 -12.577 -7.300 1.00 93.56 105 ALA A N 1
ATOM 732 C CA . ALA A 1 105 ? 7.744 -11.330 -7.955 1.00 93.56 105 ALA A CA 1
ATOM 733 C C . ALA A 1 105 ? 8.905 -10.696 -8.742 1.00 93.56 105 ALA A C 1
ATOM 735 O O . ALA A 1 105 ? 8.736 -10.335 -9.910 1.00 93.56 105 ALA A O 1
ATOM 736 N N . LEU A 1 106 ? 10.095 -10.595 -8.139 1.00 94.12 106 LEU A N 1
ATOM 737 C CA . LEU A 1 106 ? 11.290 -10.056 -8.798 1.00 94.12 106 LEU A CA 1
ATOM 738 C C . LEU A 1 106 ? 11.728 -10.932 -9.975 1.00 94.12 106 LEU A C 1
ATOM 740 O O . LEU A 1 106 ? 11.999 -10.408 -11.062 1.00 94.12 106 LEU A O 1
ATOM 744 N N . ALA A 1 107 ? 11.738 -12.254 -9.781 1.00 93.56 107 ALA A N 1
ATOM 745 C CA . ALA A 1 107 ? 12.043 -13.213 -10.834 1.00 93.56 107 ALA A CA 1
ATOM 746 C C . ALA A 1 107 ? 11.054 -13.076 -11.998 1.00 93.56 107 ALA A C 1
ATOM 748 O O . ALA A 1 107 ? 11.477 -12.924 -13.139 1.00 93.56 107 ALA A O 1
ATOM 749 N N . TRP A 1 108 ? 9.748 -13.023 -11.724 1.00 94.12 108 TRP A N 1
ATOM 750 C CA . TRP A 1 108 ? 8.714 -12.846 -12.747 1.00 94.12 108 TRP A CA 1
ATOM 751 C C . TRP A 1 108 ? 8.895 -11.551 -13.551 1.00 94.12 108 TRP A C 1
ATOM 753 O O . TRP A 1 108 ? 8.828 -11.541 -14.790 1.00 94.12 108 TRP A O 1
ATOM 763 N N . MET A 1 109 ? 9.169 -10.441 -12.862 1.00 91.88 109 MET A N 1
ATOM 764 C CA . MET A 1 109 ? 9.342 -9.139 -13.501 1.00 91.88 109 MET A CA 1
ATOM 765 C C . MET A 1 109 ? 10.545 -9.106 -14.445 1.00 91.88 109 MET A C 1
ATOM 767 O O . MET A 1 109 ? 10.412 -8.613 -15.571 1.00 91.88 109 MET A O 1
ATOM 771 N N . ARG A 1 110 ? 11.689 -9.663 -14.030 1.00 92.88 110 ARG A N 1
ATOM 772 C CA . ARG A 1 110 ? 12.976 -9.541 -14.738 1.00 92.88 110 ARG A CA 1
ATOM 773 C C . ARG A 1 110 ? 13.552 -10.857 -15.265 1.00 92.88 110 ARG A C 1
ATOM 775 O O . ARG A 1 110 ? 14.739 -10.914 -15.575 1.00 92.88 110 ARG A O 1
ATOM 782 N N . TRP A 1 111 ? 12.718 -11.886 -15.429 1.00 91.06 111 TRP A N 1
ATOM 783 C CA . TRP A 1 111 ? 13.148 -13.209 -15.896 1.00 91.06 111 TRP A CA 1
ATOM 784 C C . TRP A 1 111 ? 14.053 -13.169 -17.137 1.00 91.06 111 TRP A C 1
ATOM 786 O O . TRP A 1 111 ? 15.131 -13.754 -17.074 1.00 91.06 111 TRP A O 1
ATOM 796 N N . PRO A 1 112 ? 13.716 -12.439 -18.224 1.00 88.69 112 PRO A N 1
ATOM 797 C CA . PRO A 1 112 ? 14.573 -12.418 -19.409 1.00 88.69 112 PRO A CA 1
ATOM 798 C C . PRO A 1 112 ? 15.969 -11.848 -19.129 1.00 88.69 112 PRO A C 1
ATOM 800 O O . PRO A 1 112 ? 16.959 -12.369 -19.629 1.00 88.69 112 PRO A O 1
ATOM 803 N N . GLN A 1 113 ? 16.066 -10.804 -18.299 1.00 89.62 113 GLN A N 1
ATOM 804 C CA . GLN A 1 113 ? 17.344 -10.183 -17.947 1.00 89.62 113 GLN A CA 1
ATOM 805 C C . GLN A 1 113 ? 18.177 -11.049 -16.994 1.00 89.62 113 GLN A C 1
ATOM 807 O O . GLN A 1 113 ? 19.402 -10.997 -17.033 1.00 89.62 113 GLN A O 1
ATOM 812 N N . ILE A 1 114 ? 17.521 -11.839 -16.141 1.00 91.12 114 ILE A N 1
ATOM 813 C CA . ILE A 1 114 ? 18.186 -12.802 -15.256 1.00 91.12 114 ILE A CA 1
ATOM 814 C C . ILE A 1 114 ? 18.703 -13.993 -16.075 1.00 91.12 114 ILE A C 1
ATOM 816 O O . ILE A 1 114 ? 19.842 -14.411 -15.898 1.00 91.12 114 ILE A O 1
ATOM 820 N N . ALA A 1 115 ? 17.898 -14.508 -17.005 1.00 92.62 115 ALA A N 1
ATOM 821 C CA . ALA A 1 115 ? 18.276 -15.633 -17.855 1.00 92.62 115 ALA A CA 1
ATOM 822 C C . ALA A 1 115 ? 19.423 -15.289 -18.823 1.00 92.62 115 ALA A C 1
ATOM 824 O O . ALA A 1 115 ? 20.240 -16.149 -19.133 1.00 92.62 115 ALA A O 1
ATOM 825 N N . ALA A 1 116 ? 19.511 -14.033 -19.271 1.00 91.88 116 ALA A N 1
ATOM 826 C CA . ALA A 1 116 ? 20.544 -13.567 -20.197 1.00 91.88 116 ALA A CA 1
ATOM 827 C C . ALA A 1 116 ? 21.922 -13.297 -19.551 1.00 91.88 116 ALA A C 1
ATOM 829 O O . ALA A 1 116 ? 22.843 -12.894 -20.257 1.00 91.88 116 ALA A O 1
ATOM 830 N N . GLY A 1 117 ? 22.080 -13.498 -18.237 1.00 89.94 117 GLY A N 1
ATOM 831 C CA . GLY A 1 117 ? 23.304 -13.154 -17.506 1.00 89.94 117 GLY A CA 1
ATOM 832 C C . GLY A 1 117 ? 23.267 -11.707 -16.992 1.00 89.94 117 GLY A C 1
ATOM 833 O O . GLY A 1 117 ? 23.660 -10.782 -17.705 1.00 89.94 117 GLY A O 1
ATOM 834 N N . PRO A 1 118 ? 22.785 -11.470 -15.759 1.00 89.94 118 PRO A N 1
ATOM 835 C CA . PRO A 1 118 ? 22.541 -10.124 -15.264 1.00 89.94 118 PRO A CA 1
ATOM 836 C C . PRO A 1 118 ? 23.858 -9.401 -14.956 1.00 89.94 118 PRO A C 1
ATOM 838 O O . PRO A 1 118 ? 24.723 -9.921 -14.257 1.00 89.94 118 PRO A O 1
ATOM 841 N N . GLY A 1 119 ? 23.987 -8.155 -15.414 1.00 92.44 119 GLY A N 1
ATOM 842 C CA . GLY A 1 119 ? 25.092 -7.288 -15.000 1.00 92.44 119 GLY A CA 1
ATOM 843 C C . GLY A 1 119 ? 25.029 -6.930 -13.506 1.00 92.44 119 GLY A C 1
ATOM 844 O O . GLY A 1 119 ? 23.960 -6.952 -12.888 1.00 92.44 119 GLY A O 1
ATOM 845 N N . GLY A 1 120 ? 26.163 -6.519 -12.926 1.00 91.06 120 GLY A N 1
ATOM 846 C CA . GLY A 1 120 ? 26.286 -6.241 -11.485 1.00 91.06 120 GLY A CA 1
ATOM 847 C C . GLY A 1 120 ? 25.279 -5.218 -10.937 1.00 91.06 120 GLY A C 1
ATOM 848 O O . GLY A 1 120 ? 24.738 -5.405 -9.850 1.00 91.06 120 GLY A O 1
ATOM 849 N N . ALA A 1 121 ? 24.940 -4.183 -11.712 1.00 88.44 121 ALA A N 1
ATOM 850 C CA . ALA A 1 121 ? 23.950 -3.179 -11.308 1.00 88.44 121 ALA A CA 1
ATOM 851 C C . ALA A 1 121 ? 22.528 -3.756 -11.157 1.00 88.44 121 ALA A C 1
ATOM 853 O O . ALA A 1 121 ? 21.778 -3.353 -10.261 1.00 88.44 121 ALA A O 1
ATOM 854 N N . LEU A 1 122 ? 22.151 -4.716 -12.012 1.00 90.38 122 LEU A N 1
ATOM 855 C CA . LEU A 1 122 ? 20.861 -5.397 -11.911 1.00 90.38 122 LEU A CA 1
ATOM 856 C C . LEU A 1 122 ? 20.837 -6.305 -10.679 1.00 90.38 122 LEU A C 1
ATOM 858 O O . LEU A 1 122 ? 19.867 -6.259 -9.929 1.00 90.38 122 LEU A O 1
ATOM 862 N N . ILE A 1 123 ? 21.914 -7.055 -10.430 1.00 93.00 123 ILE A N 1
ATOM 863 C CA . ILE A 1 123 ? 22.054 -7.897 -9.232 1.00 93.00 123 ILE A CA 1
ATOM 864 C C . ILE A 1 123 ? 21.921 -7.049 -7.962 1.00 93.00 123 ILE A C 1
ATOM 866 O O . ILE A 1 123 ? 21.122 -7.381 -7.089 1.00 93.00 123 ILE A O 1
ATOM 870 N N . ALA A 1 124 ? 22.630 -5.919 -7.884 1.00 91.06 124 ALA A N 1
ATOM 871 C CA . ALA A 1 124 ? 22.554 -5.010 -6.742 1.00 91.06 124 ALA A CA 1
ATOM 872 C C . ALA A 1 124 ? 21.135 -4.455 -6.533 1.00 91.06 124 ALA A C 1
ATOM 874 O O . ALA A 1 124 ? 20.640 -4.436 -5.408 1.00 91.06 124 ALA A O 1
ATOM 875 N N . THR A 1 125 ? 20.449 -4.063 -7.614 1.00 91.50 125 THR A N 1
ATOM 876 C CA . THR A 1 125 ? 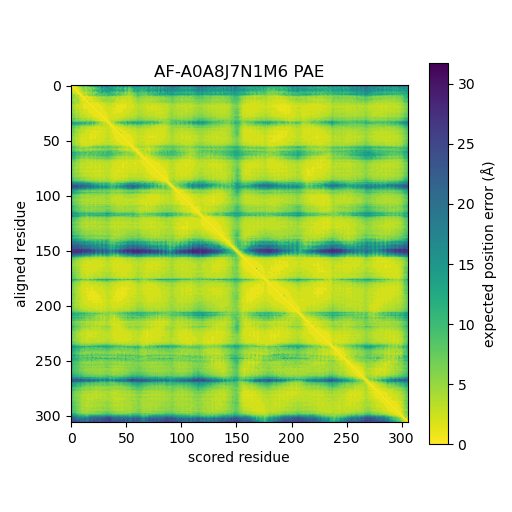19.059 -3.575 -7.545 1.00 91.50 125 THR A CA 1
ATOM 877 C C . THR A 1 125 ? 18.108 -4.670 -7.057 1.00 91.50 125 THR A C 1
ATOM 879 O O . THR A 1 125 ? 17.286 -4.421 -6.178 1.00 91.50 125 THR A O 1
ATOM 882 N N . LEU A 1 126 ? 18.221 -5.886 -7.600 1.00 93.81 126 LEU A N 1
ATOM 883 C CA . LEU A 1 126 ? 17.400 -7.030 -7.200 1.00 93.81 126 LEU A CA 1
ATOM 884 C C . LEU A 1 126 ? 17.623 -7.393 -5.730 1.00 93.81 126 LEU A C 1
ATOM 886 O O . LEU A 1 126 ? 16.650 -7.575 -5.005 1.00 93.81 126 LEU A O 1
ATOM 890 N N . ALA A 1 127 ? 18.877 -7.441 -5.280 1.00 93.12 127 ALA A N 1
ATOM 891 C CA . ALA A 1 127 ? 19.218 -7.712 -3.888 1.00 93.12 127 ALA A CA 1
ATOM 892 C C . ALA A 1 127 ? 18.669 -6.628 -2.951 1.00 93.12 127 ALA A C 1
ATOM 894 O O . ALA A 1 127 ? 18.000 -6.953 -1.972 1.00 93.12 127 ALA A O 1
ATOM 895 N N . ALA A 1 128 ? 18.874 -5.346 -3.275 1.00 91.94 128 ALA A N 1
ATOM 896 C CA . ALA A 1 128 ? 18.360 -4.234 -2.477 1.00 91.94 128 ALA A CA 1
ATOM 897 C C . ALA A 1 128 ? 16.830 -4.289 -2.347 1.00 91.94 128 ALA A C 1
ATOM 899 O O . ALA A 1 128 ? 16.298 -4.190 -1.241 1.00 91.94 128 ALA A O 1
ATOM 900 N N . LEU A 1 129 ? 16.124 -4.517 -3.460 1.00 92.94 129 LEU A N 1
ATOM 901 C CA . LEU A 1 129 ? 14.674 -4.684 -3.455 1.00 92.94 129 LEU A CA 1
ATOM 902 C C . LEU A 1 129 ? 14.247 -5.902 -2.642 1.00 92.94 129 LEU A C 1
ATOM 904 O O . LEU A 1 129 ? 13.329 -5.784 -1.836 1.00 92.94 129 LEU A O 1
ATOM 908 N N . PHE A 1 130 ? 14.908 -7.046 -2.808 1.00 93.69 130 PHE A N 1
ATOM 909 C CA . PHE A 1 130 ? 14.588 -8.273 -2.084 1.00 93.69 130 PHE A CA 1
ATOM 910 C C . PHE A 1 130 ? 14.698 -8.085 -0.566 1.00 93.69 130 PHE A C 1
ATOM 912 O O . PHE A 1 130 ? 13.739 -8.354 0.156 1.00 93.69 130 PHE A O 1
ATOM 919 N N . PHE A 1 131 ? 15.815 -7.541 -0.076 1.00 90.81 131 PHE A N 1
ATOM 920 C CA . PHE A 1 131 ? 16.004 -7.304 1.357 1.00 90.81 131 PHE A CA 1
ATOM 921 C C . PHE A 1 131 ? 15.035 -6.260 1.915 1.00 90.81 131 PHE A C 1
ATOM 923 O O . PHE A 1 131 ? 14.457 -6.473 2.980 1.00 90.81 131 PHE A O 1
ATOM 930 N N . ALA A 1 132 ? 14.785 -5.173 1.181 1.00 89.38 132 ALA A N 1
ATOM 931 C CA . ALA A 1 132 ? 13.793 -4.183 1.589 1.00 89.38 132 ALA A CA 1
ATOM 932 C C . ALA A 1 132 ? 12.381 -4.798 1.670 1.00 89.38 132 ALA A C 1
ATOM 934 O O . ALA A 1 132 ? 11.620 -4.528 2.595 1.00 89.38 132 ALA A O 1
ATOM 935 N N . SER A 1 133 ? 12.058 -5.710 0.756 1.00 88.75 133 SER A N 1
ATOM 936 C CA . SER A 1 133 ? 10.764 -6.398 0.691 1.00 88.75 133 SER A CA 1
ATOM 937 C C . SER A 1 133 ? 10.522 -7.360 1.845 1.00 88.75 133 SER A C 1
ATOM 939 O O . SER A 1 133 ? 9.387 -7.492 2.305 1.00 88.75 133 SER A O 1
ATOM 941 N N . ILE A 1 134 ? 11.582 -7.996 2.350 1.00 88.25 134 ILE A N 1
ATOM 942 C CA . ILE A 1 134 ? 11.506 -8.809 3.567 1.00 88.25 134 ILE A CA 1
ATOM 943 C C . ILE A 1 134 ? 11.043 -7.936 4.736 1.00 88.25 134 ILE A C 1
ATOM 945 O O . ILE A 1 134 ? 10.146 -8.339 5.471 1.00 88.25 134 ILE A O 1
ATOM 949 N N . VAL A 1 135 ? 11.585 -6.721 4.879 1.00 86.00 135 VAL A N 1
ATOM 950 C CA . VAL A 1 135 ? 11.164 -5.784 5.936 1.00 86.00 135 VAL A CA 1
ATOM 951 C C . VAL A 1 135 ? 9.686 -5.423 5.786 1.00 86.00 135 VAL A C 1
ATOM 953 O O . VAL A 1 135 ? 8.947 -5.487 6.770 1.00 86.00 135 VAL A O 1
ATOM 956 N N . VAL A 1 136 ? 9.234 -5.112 4.566 1.00 86.38 136 VAL A N 1
ATOM 957 C CA . VAL A 1 136 ? 7.827 -4.785 4.265 1.00 86.38 136 VAL A CA 1
ATOM 958 C C . VAL A 1 136 ? 6.903 -5.914 4.717 1.00 86.38 136 VAL A C 1
ATOM 960 O O . VAL A 1 136 ? 6.022 -5.697 5.550 1.00 86.38 136 VAL A O 1
ATOM 963 N N . TYR A 1 137 ? 7.122 -7.134 4.219 1.00 83.69 137 TYR A N 1
ATOM 964 C CA . TYR A 1 137 ? 6.261 -8.268 4.547 1.00 83.69 137 TYR A CA 1
ATOM 965 C C . TYR A 1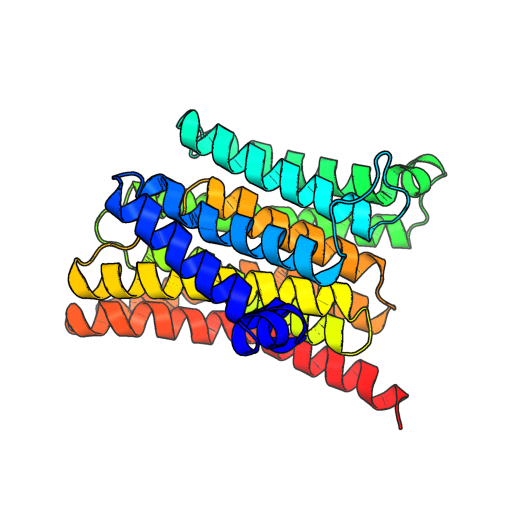 137 ? 6.367 -8.679 6.006 1.00 83.69 137 TYR A C 1
ATOM 967 O O . TYR A 1 137 ? 5.360 -9.060 6.599 1.00 83.69 137 TYR A O 1
ATOM 975 N N . TRP A 1 138 ? 7.544 -8.571 6.620 1.00 81.75 138 TRP A N 1
ATOM 976 C CA . TRP A 1 138 ? 7.699 -8.917 8.024 1.00 81.75 138 TRP A CA 1
ATOM 977 C C . TRP A 1 138 ? 6.927 -7.955 8.930 1.00 81.75 138 TRP A C 1
ATOM 979 O O . TRP A 1 138 ? 6.226 -8.411 9.835 1.00 81.75 138 TRP A O 1
ATOM 989 N N . ARG A 1 139 ? 6.971 -6.644 8.655 1.00 83.06 139 ARG A N 1
ATOM 990 C CA . ARG A 1 139 ? 6.195 -5.638 9.400 1.00 83.06 139 ARG A CA 1
ATOM 991 C C . ARG A 1 139 ? 4.698 -5.748 9.143 1.00 83.06 139 ARG A C 1
ATOM 993 O O . ARG A 1 139 ? 3.920 -5.696 10.096 1.00 83.06 139 ARG A O 1
ATOM 1000 N N . GLN A 1 140 ? 4.302 -5.962 7.893 1.00 79.88 140 GLN A N 1
ATOM 1001 C CA . GLN A 1 140 ? 2.901 -6.139 7.520 1.00 79.88 140 GLN A CA 1
ATOM 1002 C C . GLN A 1 140 ? 2.303 -7.412 8.136 1.00 79.88 140 GLN A C 1
ATOM 1004 O O . GLN A 1 140 ? 1.243 -7.362 8.759 1.00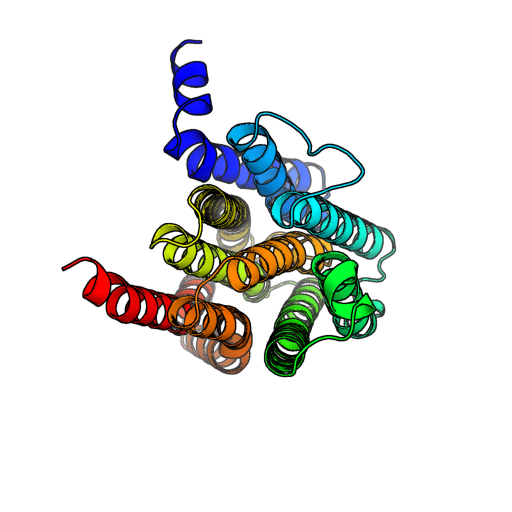 79.88 140 GLN A O 1
ATOM 1009 N N . ALA A 1 141 ? 3.016 -8.541 8.071 1.00 74.62 141 ALA A N 1
ATOM 1010 C CA . ALA A 1 141 ? 2.593 -9.793 8.694 1.00 74.62 141 ALA A CA 1
ATOM 1011 C C . ALA A 1 141 ? 2.601 -9.710 10.229 1.00 74.62 141 ALA A C 1
ATOM 1013 O O . ALA A 1 141 ? 1.685 -10.212 10.874 1.00 74.62 141 ALA A O 1
ATOM 1014 N N . ALA A 1 142 ? 3.594 -9.054 10.841 1.00 70.88 142 ALA A N 1
ATOM 1015 C CA . ALA A 1 142 ? 3.613 -8.839 12.289 1.00 70.88 142 ALA A CA 1
ATOM 1016 C C . ALA A 1 142 ? 2.425 -7.985 12.759 1.00 70.88 142 ALA A C 1
ATOM 1018 O O . ALA A 1 142 ? 1.802 -8.305 13.772 1.00 70.88 142 ALA A O 1
ATOM 1019 N N . SER A 1 143 ? 2.075 -6.947 12.000 1.00 65.56 143 SER A N 1
ATOM 1020 C CA . SER A 1 143 ? 0.923 -6.092 12.290 1.00 65.56 143 SER A CA 1
ATOM 1021 C C . SER A 1 143 ? -0.412 -6.812 12.078 1.00 65.56 143 SER A C 1
ATOM 1023 O O . SER A 1 143 ? -1.324 -6.631 12.883 1.00 65.56 143 SER A O 1
ATOM 1025 N N . ALA A 1 144 ? -0.510 -7.686 11.071 1.00 63.47 144 ALA A N 1
ATOM 1026 C CA . ALA A 1 144 ? -1.673 -8.549 10.861 1.00 63.47 144 ALA A CA 1
ATOM 1027 C C . ALA A 1 144 ? -1.892 -9.532 12.026 1.00 63.47 144 ALA A C 1
ATOM 1029 O O . ALA A 1 144 ? -3.019 -9.692 12.484 1.00 63.47 144 ALA A O 1
ATOM 1030 N N . ARG A 1 145 ? -0.818 -10.129 12.564 1.00 63.44 145 ARG A N 1
ATOM 1031 C CA . ARG A 1 145 ? -0.892 -11.025 13.735 1.00 63.44 145 ARG A CA 1
ATOM 1032 C C . ARG A 1 145 ? -1.324 -10.300 15.008 1.00 63.44 145 ARG A C 1
ATOM 1034 O O . ARG A 1 145 ? -2.146 -10.824 15.753 1.00 63.44 145 ARG A O 1
ATOM 1041 N N . GLY A 1 146 ? -0.784 -9.101 15.245 1.00 54.75 146 GLY A N 1
ATOM 1042 C CA . GLY A 1 146 ? -1.125 -8.292 16.418 1.00 54.75 146 GLY A CA 1
ATOM 1043 C C . GLY A 1 146 ? -2.587 -7.838 16.435 1.00 54.75 146 GLY A C 1
ATOM 1044 O O . GLY A 1 146 ? -3.186 -7.766 17.500 1.00 54.75 146 GLY A O 1
ATOM 1045 N N . ALA A 1 147 ? -3.188 -7.595 15.266 1.00 53.69 147 ALA A N 1
ATOM 1046 C CA . ALA A 1 147 ? -4.598 -7.217 15.157 1.00 53.69 147 ALA A CA 1
ATOM 1047 C C . ALA A 1 147 ? -5.579 -8.345 15.544 1.00 53.69 147 ALA A C 1
ATOM 1049 O O . ALA A 1 147 ? -6.719 -8.057 15.894 1.00 53.69 147 ALA A O 1
ATOM 1050 N N . GLU A 1 148 ? -5.159 -9.616 15.494 1.00 52.00 148 GLU A N 1
ATOM 1051 C CA . GLU A 1 148 ? -5.991 -10.762 15.894 1.00 52.00 148 GLU A CA 1
ATOM 1052 C C . GLU A 1 148 ? -5.887 -11.110 17.383 1.00 52.00 148 GLU A C 1
ATOM 1054 O O . GLU A 1 148 ? -6.817 -11.679 17.944 1.00 52.00 148 GLU A O 1
ATOM 1059 N N . THR A 1 149 ? -4.738 -10.859 18.016 1.00 50.84 149 THR A N 1
ATOM 1060 C CA . THR A 1 149 ? -4.513 -11.188 19.435 1.00 50.84 149 THR A CA 1
ATOM 1061 C C . THR A 1 149 ? -5.001 -10.100 20.378 1.00 50.84 149 THR A C 1
ATOM 1063 O O . THR A 1 149 ? -5.300 -10.377 21.534 1.00 50.84 149 THR A O 1
ATOM 1066 N N . ASP A 1 150 ? -5.034 -8.861 19.899 1.00 49.84 150 ASP A N 1
ATOM 1067 C CA . ASP A 1 150 ? -5.101 -7.675 20.738 1.00 49.84 150 ASP A CA 1
ATOM 1068 C C . ASP A 1 150 ? -6.457 -6.985 20.508 1.00 49.84 150 ASP A C 1
ATOM 1070 O O . ASP A 1 150 ? -6.583 -6.003 19.776 1.00 49.84 150 ASP A O 1
ATOM 1074 N N . GLU A 1 151 ? -7.506 -7.551 21.118 1.00 43.75 151 GLU A N 1
ATOM 1075 C CA . GLU A 1 151 ? -8.925 -7.173 20.969 1.00 43.75 151 GLU A CA 1
ATOM 1076 C C . GLU A 1 151 ? -9.257 -5.696 21.289 1.00 43.75 151 GLU A C 1
ATOM 1078 O O . GLU A 1 151 ? -10.399 -5.269 21.116 1.00 43.75 151 GLU A O 1
ATOM 1083 N N . ALA A 1 152 ? -8.294 -4.903 21.758 1.00 45.47 152 ALA A N 1
ATOM 1084 C CA . ALA A 1 152 ? -8.463 -3.498 22.137 1.00 45.47 152 ALA A CA 1
ATOM 1085 C C . ALA A 1 152 ? -7.465 -2.541 21.452 1.00 45.47 152 ALA A C 1
ATOM 1087 O O . ALA A 1 152 ? -7.431 -1.351 21.765 1.00 45.47 152 ALA A O 1
ATOM 1088 N N . SER A 1 153 ? -6.632 -3.035 20.534 1.00 53.66 153 SER A N 1
ATOM 1089 C CA . SER A 1 153 ? -5.434 -2.316 20.109 1.00 53.66 153 SER A CA 1
ATOM 1090 C C . SER A 1 153 ? -5.684 -1.437 18.881 1.00 53.66 153 SER A C 1
ATOM 1092 O O . SER A 1 153 ? -5.817 -1.905 17.750 1.00 53.66 153 SER A O 1
ATOM 1094 N N . SER A 1 154 ? -5.650 -0.123 19.092 1.00 59.16 154 SER A N 1
ATOM 1095 C CA . SER A 1 154 ? -5.398 0.949 18.102 1.00 59.16 154 SER A CA 1
ATOM 1096 C C . SER A 1 154 ? -4.275 0.621 17.107 1.00 59.16 154 SER A C 1
ATOM 1098 O O . SER A 1 154 ? -4.239 1.160 15.999 1.00 59.16 154 SER A O 1
ATOM 1100 N N . ALA A 1 155 ? -3.387 -0.313 17.456 1.00 64.06 155 ALA A N 1
ATOM 1101 C CA . ALA A 1 155 ? -2.324 -0.807 16.598 1.00 64.06 155 ALA A CA 1
ATOM 1102 C C . ALA A 1 155 ? -2.804 -1.596 15.362 1.00 64.06 155 ALA A C 1
ATOM 1104 O O . ALA A 1 155 ? -1.999 -1.844 14.462 1.00 64.06 155 ALA A O 1
ATOM 1105 N N . ALA A 1 156 ? -4.089 -1.960 15.278 1.00 71.50 156 ALA A N 1
ATOM 1106 C CA . ALA A 1 156 ? -4.690 -2.564 14.084 1.00 71.50 156 ALA A CA 1
ATOM 1107 C C . ALA A 1 156 ? -4.781 -1.588 12.890 1.00 71.50 156 ALA A C 1
ATOM 1109 O O . ALA A 1 156 ? -4.853 -2.020 11.741 1.00 71.50 156 ALA A O 1
ATOM 1110 N N . LEU A 1 157 ? -4.744 -0.273 13.144 1.00 85.00 157 LEU A N 1
ATOM 1111 C CA . LEU A 1 157 ? -4.793 0.768 12.107 1.00 85.00 157 LEU A CA 1
ATOM 1112 C C . LEU A 1 157 ? -3.420 1.049 11.482 1.00 85.00 157 LEU A C 1
ATOM 1114 O O . LEU A 1 157 ? -3.333 1.475 10.332 1.00 85.00 157 LEU A O 1
ATOM 1118 N N . PHE A 1 158 ? -2.346 0.785 12.228 1.00 87.44 158 PHE A N 1
ATOM 1119 C CA . PHE A 1 158 ? -0.965 1.075 11.840 1.00 87.44 158 PHE A CA 1
ATOM 1120 C C . PHE A 1 158 ? -0.565 0.544 10.455 1.00 87.44 158 PHE A C 1
ATOM 1122 O O . PHE A 1 158 ? -0.101 1.352 9.652 1.00 87.44 158 PHE A O 1
ATOM 1129 N N . PRO A 1 159 ? -0.784 -0.737 10.097 1.00 88.38 159 PRO A N 1
ATOM 1130 C CA . PRO A 1 159 ? -0.349 -1.243 8.793 1.00 88.38 159 PRO A CA 1
ATOM 1131 C C . PRO A 1 159 ? -1.057 -0.562 7.615 1.00 88.38 159 PRO A C 1
ATOM 1133 O O . PRO A 1 159 ? -0.461 -0.349 6.557 1.00 88.38 159 PRO A O 1
ATOM 1136 N N . ALA A 1 160 ? -2.318 -0.168 7.798 1.00 90.69 160 ALA A N 1
ATOM 1137 C CA . ALA A 1 160 ? -3.051 0.572 6.785 1.00 90.69 160 ALA A CA 1
ATOM 1138 C C . ALA A 1 160 ? -2.576 2.035 6.697 1.00 90.69 160 ALA A C 1
ATOM 1140 O O . ALA A 1 160 ? -2.472 2.557 5.589 1.00 90.69 160 ALA A O 1
ATOM 1141 N N . ILE A 1 161 ? -2.204 2.673 7.819 1.00 92.75 161 ILE A N 1
ATOM 1142 C CA . ILE A 1 161 ? -1.568 4.008 7.828 1.00 92.75 161 ILE A CA 1
ATOM 1143 C C . ILE A 1 161 ? -0.234 3.965 7.082 1.00 92.75 161 ILE A C 1
ATOM 1145 O O . ILE A 1 161 ? 0.024 4.825 6.244 1.00 92.75 161 ILE A O 1
ATOM 1149 N N . GLN A 1 162 ? 0.591 2.945 7.325 1.00 91.88 162 GLN A N 1
ATOM 1150 C CA . GLN A 1 162 ? 1.837 2.762 6.580 1.00 91.88 162 GLN A CA 1
ATOM 1151 C C . GLN A 1 162 ? 1.584 2.622 5.092 1.00 91.88 162 GLN A C 1
ATOM 1153 O O . GLN A 1 162 ? 2.258 3.269 4.302 1.00 91.88 162 GLN A O 1
ATOM 1158 N N . LEU A 1 163 ? 0.605 1.805 4.704 1.00 93.44 163 LEU A N 1
ATOM 1159 C CA . LEU A 1 163 ? 0.287 1.593 3.300 1.00 93.44 163 LEU A CA 1
ATOM 1160 C C . LEU A 1 163 ? -0.213 2.874 2.620 1.00 93.44 163 LEU A C 1
ATOM 1162 O O . LEU A 1 163 ? 0.214 3.167 1.506 1.00 93.44 163 LEU A O 1
ATOM 1166 N N . LEU A 1 164 ? -1.060 3.655 3.300 1.00 95.50 164 LEU A N 1
ATOM 1167 C CA . LEU A 1 164 ? -1.505 4.976 2.851 1.00 95.50 164 LEU A CA 1
ATOM 1168 C C . LEU A 1 164 ? -0.301 5.887 2.583 1.00 95.50 164 LEU A C 1
ATOM 1170 O O . LEU A 1 164 ? -0.130 6.387 1.475 1.00 95.50 164 LEU A O 1
ATOM 1174 N N . VAL A 1 165 ? 0.551 6.079 3.588 1.00 95.00 165 VAL A N 1
ATOM 1175 C CA . VAL A 1 165 ? 1.689 7.003 3.517 1.00 95.00 165 VAL A CA 1
ATOM 1176 C C . VAL A 1 165 ? 2.735 6.525 2.505 1.00 95.00 165 VAL A C 1
ATOM 1178 O O . VAL A 1 165 ? 3.251 7.318 1.718 1.00 95.00 165 VAL A O 1
ATOM 1181 N N . ALA A 1 166 ? 3.026 5.226 2.477 1.00 93.62 166 ALA A N 1
ATOM 1182 C CA . ALA A 1 166 ? 3.944 4.626 1.518 1.00 93.62 166 ALA A CA 1
ATOM 1183 C C . ALA A 1 166 ? 3.409 4.732 0.082 1.00 93.62 166 ALA A C 1
ATOM 1185 O O . ALA A 1 166 ? 4.189 4.950 -0.846 1.00 93.62 166 ALA A O 1
ATOM 1186 N N . GLY A 1 167 ? 2.093 4.603 -0.113 1.00 95.19 167 GLY A N 1
ATOM 1187 C CA . GLY A 1 167 ? 1.427 4.831 -1.394 1.00 95.19 167 GLY A CA 1
ATOM 1188 C C . GLY A 1 167 ? 1.535 6.286 -1.851 1.00 95.19 167 GLY A C 1
ATOM 1189 O O . GLY A 1 167 ? 1.902 6.524 -2.997 1.00 95.19 167 GLY A O 1
ATOM 1190 N N . LEU A 1 168 ? 1.321 7.253 -0.950 1.00 94.75 168 LEU A N 1
ATOM 1191 C CA . LEU A 1 168 ? 1.496 8.682 -1.243 1.00 94.75 168 LEU A CA 1
ATOM 1192 C C . LEU A 1 168 ? 2.945 9.021 -1.612 1.00 94.75 168 LEU A C 1
ATOM 1194 O O . LEU A 1 168 ? 3.176 9.733 -2.584 1.00 94.75 168 LEU A O 1
ATOM 1198 N N . GLY A 1 169 ? 3.925 8.494 -0.874 1.00 92.56 169 GLY A N 1
ATOM 1199 C CA . GLY A 1 169 ? 5.341 8.709 -1.178 1.00 92.56 169 GLY A CA 1
ATOM 1200 C C . GLY A 1 169 ? 5.751 8.113 -2.522 1.00 92.56 169 GLY A C 1
ATOM 1201 O O . GLY A 1 169 ? 6.372 8.791 -3.338 1.00 92.56 169 GLY A O 1
ATOM 1202 N N . LEU A 1 170 ? 5.361 6.860 -2.780 1.00 93.62 170 LEU A N 1
ATOM 1203 C CA . LEU A 1 170 ? 5.608 6.195 -4.060 1.00 93.62 170 LEU A CA 1
ATOM 1204 C C . LEU A 1 170 ? 4.926 6.937 -5.217 1.00 93.62 170 LEU A C 1
ATOM 1206 O O . LEU A 1 170 ? 5.552 7.164 -6.250 1.00 93.62 170 LEU A O 1
ATOM 1210 N N . GLY A 1 171 ? 3.666 7.333 -5.028 1.00 93.25 171 GLY A N 1
ATOM 1211 C CA . GLY A 1 171 ? 2.879 8.073 -6.006 1.00 93.25 171 GLY A CA 1
ATOM 1212 C C . GLY A 1 171 ? 3.494 9.423 -6.325 1.00 93.25 171 GLY A C 1
ATOM 1213 O O . GLY A 1 171 ? 3.756 9.707 -7.490 1.00 93.25 171 GLY A O 1
ATOM 1214 N N . GLY A 1 172 ? 3.821 10.207 -5.298 1.00 91.25 172 GLY A N 1
ATOM 1215 C CA . GLY A 1 172 ? 4.493 11.492 -5.445 1.00 91.25 172 GLY A CA 1
ATOM 1216 C C . GLY A 1 172 ? 5.788 11.368 -6.243 1.00 91.25 172 GLY A C 1
ATOM 1217 O O . GLY A 1 172 ? 5.934 12.037 -7.258 1.00 91.25 1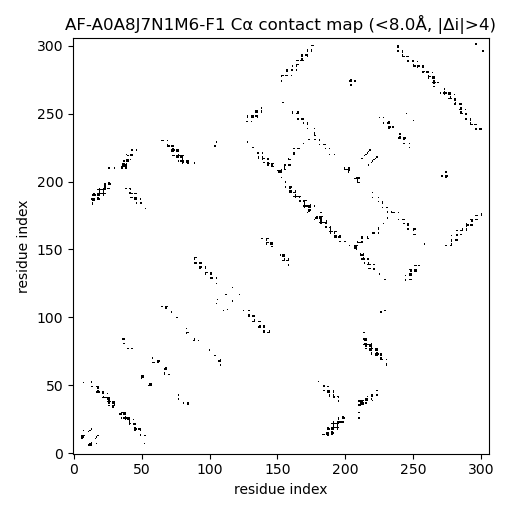72 GLY A O 1
ATOM 1218 N N . ILE A 1 173 ? 6.689 10.457 -5.860 1.00 91.00 173 ILE A N 1
ATOM 1219 C CA . ILE A 1 173 ? 7.969 10.273 -6.565 1.00 91.00 173 ILE A CA 1
ATOM 1220 C C . ILE A 1 173 ? 7.746 9.822 -8.014 1.00 91.00 173 ILE A C 1
ATOM 1222 O O . ILE A 1 173 ? 8.429 10.300 -8.918 1.00 91.00 173 ILE A O 1
ATOM 1226 N N . ALA A 1 174 ? 6.786 8.928 -8.260 1.00 91.44 174 ALA A N 1
ATOM 1227 C CA . ALA A 1 174 ? 6.500 8.451 -9.608 1.00 91.44 174 ALA A CA 1
ATOM 1228 C C . ALA A 1 174 ? 5.928 9.549 -10.524 1.00 91.44 174 ALA A C 1
ATOM 1230 O O . ALA A 1 174 ? 6.274 9.590 -11.709 1.00 91.44 174 ALA A O 1
ATOM 1231 N N . LEU A 1 175 ? 5.118 10.461 -9.976 1.00 91.12 175 LEU A N 1
ATOM 1232 C CA . LEU A 1 175 ? 4.567 11.614 -10.695 1.00 91.12 175 LEU A CA 1
ATOM 1233 C C . LEU A 1 175 ? 5.628 12.670 -11.049 1.00 91.12 175 LEU A C 1
ATOM 1235 O O . LEU A 1 175 ? 5.444 13.385 -12.029 1.00 91.12 175 LEU A O 1
ATOM 1239 N N . LEU A 1 176 ? 6.759 12.733 -10.334 1.00 86.75 176 LEU A N 1
ATOM 1240 C CA . LEU A 1 176 ? 7.856 13.684 -10.599 1.00 86.75 176 LEU A CA 1
ATOM 1241 C C . LEU A 1 176 ? 8.709 13.369 -11.840 1.00 86.75 176 LEU A C 1
ATOM 1243 O O . LEU A 1 176 ? 9.736 14.007 -12.052 1.00 86.75 176 LEU A O 1
ATOM 1247 N N . GLY A 1 177 ? 8.304 12.405 -12.668 1.00 74.00 177 GLY A N 1
ATOM 1248 C CA . GLY A 1 177 ? 8.959 12.147 -13.956 1.00 74.00 177 GLY A CA 1
ATOM 1249 C C . GLY A 1 177 ? 9.264 10.684 -14.256 1.00 74.00 177 GLY A C 1
ATOM 1250 O O . GLY A 1 177 ? 9.938 10.409 -15.240 1.00 74.00 177 GLY A O 1
ATOM 1251 N N . ILE A 1 178 ? 8.776 9.736 -13.448 1.00 84.81 178 ILE A N 1
ATOM 1252 C CA . ILE A 1 178 ? 8.962 8.301 -13.718 1.00 84.81 178 ILE A CA 1
ATOM 1253 C C . ILE A 1 178 ? 7.836 7.785 -14.609 1.00 84.81 178 ILE A C 1
ATOM 1255 O O . ILE A 1 178 ? 8.073 7.217 -15.671 1.00 84.81 178 ILE A O 1
ATOM 1259 N N . SER A 1 179 ? 6.589 7.933 -14.160 1.00 89.56 179 SER A N 1
ATOM 1260 C CA . SER A 1 179 ? 5.415 7.482 -14.901 1.00 89.56 179 SER A CA 1
ATOM 1261 C C . SER A 1 179 ? 4.144 8.036 -14.275 1.00 89.56 179 SER A C 1
ATOM 1263 O O . SER A 1 179 ? 3.850 7.755 -13.110 1.00 89.56 179 SER A O 1
ATOM 1265 N N . LEU A 1 180 ? 3.347 8.739 -15.086 1.00 91.00 180 LEU A N 1
ATOM 1266 C CA . LEU A 1 180 ? 2.015 9.195 -14.690 1.00 91.00 180 LEU A CA 1
ATOM 1267 C C . LEU A 1 180 ? 1.139 8.013 -14.258 1.00 91.00 180 LEU A C 1
ATOM 1269 O O . LEU A 1 180 ? 0.551 8.054 -13.190 1.00 91.00 180 LEU A O 1
ATOM 1273 N N . SER A 1 181 ? 1.124 6.925 -15.035 1.00 92.69 181 SER A N 1
ATOM 1274 C CA . SER A 1 181 ? 0.313 5.738 -14.734 1.00 92.69 181 SER A CA 1
ATOM 1275 C C . SER A 1 181 ? 0.691 5.087 -13.395 1.00 92.69 181 SER A C 1
ATOM 1277 O O . SER A 1 181 ? -0.184 4.848 -12.562 1.00 92.69 181 SER A O 1
ATOM 1279 N N . LEU A 1 182 ? 1.984 4.850 -13.133 1.00 93.81 182 LEU A N 1
ATOM 1280 C CA . LEU A 1 182 ? 2.416 4.256 -11.857 1.00 93.81 182 LEU A CA 1
ATOM 1281 C C . LEU A 1 182 ? 2.148 5.189 -10.673 1.00 93.81 182 LEU A C 1
ATOM 1283 O O . LEU A 1 182 ? 1.734 4.721 -9.612 1.00 93.81 182 LEU A O 1
ATOM 1287 N N . GLY A 1 183 ? 2.343 6.496 -10.865 1.00 93.88 183 GLY A N 1
ATOM 1288 C CA . GLY A 1 183 ? 2.026 7.509 -9.866 1.00 93.88 183 GLY A CA 1
ATOM 1289 C C . GLY A 1 183 ? 0.541 7.532 -9.523 1.00 93.88 183 GLY A C 1
ATOM 1290 O O . GLY A 1 183 ? 0.171 7.382 -8.360 1.00 93.88 183 GLY A O 1
ATOM 1291 N N . SER A 1 184 ? -0.312 7.611 -10.541 1.00 95.12 184 SER A N 1
ATOM 1292 C CA . SER A 1 184 ? -1.771 7.545 -10.436 1.00 95.12 184 SER A CA 1
ATOM 1293 C C . SER A 1 184 ? -2.256 6.276 -9.728 1.00 95.12 184 SER A C 1
ATOM 1295 O O . SER A 1 184 ? -3.124 6.351 -8.861 1.00 95.12 184 SER A O 1
ATOM 1297 N N . LEU A 1 185 ? -1.669 5.115 -10.032 1.00 96.25 185 LEU A N 1
ATOM 1298 C CA . LEU A 1 185 ? -1.999 3.848 -9.374 1.00 96.25 185 LEU A CA 1
ATOM 1299 C C . LEU A 1 185 ? -1.568 3.796 -7.903 1.00 96.25 185 LEU A C 1
ATOM 1301 O O . LEU A 1 185 ? -2.297 3.261 -7.068 1.00 96.25 185 LEU A O 1
ATOM 1305 N N . ALA A 1 186 ? -0.401 4.343 -7.567 1.00 96.25 186 ALA A N 1
ATOM 1306 C CA . ALA A 1 186 ? 0.062 4.417 -6.184 1.00 96.25 186 ALA A CA 1
ATOM 1307 C C . ALA A 1 186 ? -0.781 5.400 -5.352 1.00 96.25 186 ALA A C 1
ATOM 1309 O O . ALA A 1 186 ? -1.125 5.091 -4.209 1.00 96.25 186 ALA A O 1
ATOM 1310 N N . MET A 1 187 ? -1.201 6.524 -5.944 1.00 96.19 187 MET A N 1
ATOM 1311 C CA . MET A 1 187 ? -2.170 7.446 -5.339 1.00 96.19 187 MET A CA 1
ATOM 1312 C C . MET A 1 187 ? -3.535 6.779 -5.141 1.00 96.19 187 MET A C 1
ATOM 1314 O O . MET A 1 187 ? -4.139 6.938 -4.083 1.00 96.19 187 MET A O 1
ATOM 1318 N N . ALA A 1 188 ? -3.984 5.959 -6.092 1.00 97.06 188 ALA A N 1
ATOM 1319 C CA . ALA A 1 188 ? -5.214 5.183 -5.957 1.00 97.06 188 ALA A CA 1
ATOM 1320 C C . ALA A 1 188 ? -5.150 4.133 -4.849 1.00 97.06 188 ALA A C 1
ATOM 1322 O O . ALA A 1 188 ? -6.109 3.976 -4.091 1.00 97.06 188 ALA A O 1
ATOM 1323 N N . LEU A 1 189 ? -4.017 3.442 -4.707 1.00 96.94 189 LEU A N 1
ATOM 1324 C CA . LEU A 1 189 ? -3.797 2.533 -3.587 1.00 96.94 189 LEU A CA 1
ATOM 1325 C C . LEU A 1 189 ? -3.835 3.285 -2.252 1.00 96.94 189 LEU A C 1
ATOM 1327 O O . LEU A 1 189 ? -4.476 2.821 -1.309 1.00 96.94 189 LEU A O 1
ATOM 1331 N N . ALA A 1 190 ? -3.187 4.451 -2.182 1.00 97.19 190 ALA A N 1
ATOM 1332 C CA . ALA A 1 190 ? -3.226 5.312 -1.009 1.00 97.19 190 ALA A CA 1
ATOM 1333 C C . ALA A 1 190 ? -4.662 5.753 -0.690 1.00 97.19 190 ALA A C 1
ATOM 1335 O O . ALA A 1 190 ? -5.113 5.602 0.441 1.00 97.19 190 ALA A O 1
ATOM 1336 N N . ALA A 1 191 ? -5.422 6.209 -1.685 1.00 97.75 191 ALA A N 1
ATOM 1337 C CA . ALA A 1 191 ? -6.820 6.590 -1.526 1.00 97.75 191 ALA A CA 1
ATOM 1338 C C . ALA A 1 191 ? -7.693 5.413 -1.052 1.00 97.75 191 ALA A C 1
ATOM 1340 O O . ALA A 1 191 ? -8.476 5.571 -0.116 1.00 97.75 191 ALA A O 1
ATOM 1341 N N . GLY A 1 192 ? -7.510 4.216 -1.615 1.00 97.06 192 GLY A N 1
ATOM 1342 C CA . GLY A 1 192 ? -8.186 2.993 -1.171 1.00 97.06 192 GLY A CA 1
ATOM 1343 C C . GLY A 1 192 ? -7.848 2.605 0.271 1.00 97.06 192 GLY A C 1
ATOM 1344 O O . GLY A 1 192 ? -8.746 2.299 1.060 1.00 97.06 192 GLY A O 1
ATOM 1345 N N . ALA A 1 193 ? -6.569 2.687 0.650 1.00 96.06 193 ALA A N 1
ATOM 1346 C CA . ALA A 1 193 ? -6.123 2.504 2.030 1.00 96.06 193 ALA A CA 1
ATOM 1347 C C . ALA A 1 193 ? -6.730 3.561 2.966 1.00 96.06 193 ALA A C 1
ATOM 1349 O O . ALA A 1 193 ? -7.183 3.218 4.055 1.00 96.06 193 ALA A O 1
ATOM 1350 N N . GLY A 1 194 ? -6.811 4.819 2.528 1.00 96.06 194 GLY A N 1
ATOM 1351 C CA . GLY A 1 194 ? -7.461 5.920 3.240 1.00 96.06 194 GLY A CA 1
ATOM 1352 C C . GLY A 1 194 ? -8.956 5.691 3.463 1.00 96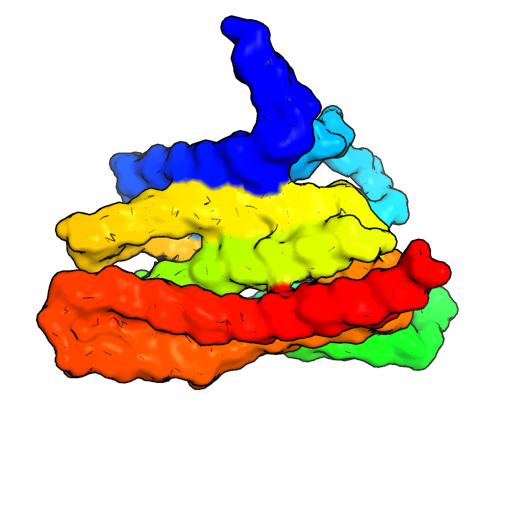.06 194 GLY A C 1
ATOM 1353 O O . GLY A 1 194 ? -9.453 5.931 4.561 1.00 96.06 194 GLY A O 1
ATOM 1354 N N . GLY A 1 195 ? -9.667 5.163 2.465 1.00 95.69 195 GLY A N 1
ATOM 1355 C CA . GLY A 1 195 ? -11.083 4.817 2.584 1.00 95.69 195 GLY A CA 1
ATOM 1356 C C . GLY A 1 195 ? -11.330 3.697 3.598 1.00 95.69 195 GLY A C 1
ATOM 1357 O O . GLY A 1 195 ? -12.163 3.833 4.496 1.00 95.69 195 GLY A O 1
ATOM 1358 N N . TYR A 1 196 ? -10.542 2.618 3.520 1.00 94.94 196 TYR A N 1
ATOM 1359 C CA . TYR A 1 196 ? -10.550 1.557 4.533 1.00 94.94 196 TYR A CA 1
ATOM 1360 C C . TYR A 1 196 ? -10.238 2.112 5.933 1.00 94.94 196 TYR A C 1
ATOM 1362 O O . TYR A 1 196 ? -10.939 1.806 6.902 1.00 94.94 196 TYR A O 1
ATOM 1370 N N . LEU A 1 197 ? -9.203 2.953 6.039 1.00 93.94 197 LEU A N 1
ATOM 1371 C CA . LEU A 1 197 ? -8.781 3.575 7.290 1.00 93.94 197 LEU A CA 1
ATOM 1372 C C . LEU A 1 197 ? -9.870 4.442 7.893 1.00 93.94 197 LEU A C 1
ATOM 1374 O O . LEU A 1 197 ? -10.075 4.344 9.093 1.00 93.94 197 LEU A O 1
ATOM 1378 N N . LEU A 1 198 ? -10.576 5.252 7.103 1.00 94.94 198 LEU A N 1
ATOM 1379 C CA . LEU A 1 198 ? -11.655 6.095 7.609 1.00 94.94 198 LEU A CA 1
ATOM 1380 C C . LEU A 1 198 ? -12.736 5.241 8.278 1.00 94.94 198 LEU A C 1
ATOM 1382 O O . LEU A 1 198 ? -13.100 5.487 9.427 1.00 94.94 198 LEU A O 1
ATOM 1386 N N . ALA A 1 199 ? -13.210 4.206 7.584 1.00 92.88 199 ALA A N 1
ATOM 1387 C CA . ALA A 1 199 ? -14.249 3.328 8.107 1.00 92.88 199 ALA A CA 1
ATOM 1388 C C . ALA A 1 199 ? -13.776 2.573 9.365 1.00 92.88 199 ALA A C 1
ATOM 1390 O O . ALA A 1 199 ? -14.479 2.523 10.377 1.00 92.88 199 ALA A O 1
ATOM 1391 N N . SER A 1 200 ? -12.544 2.056 9.337 1.00 90.69 200 SER A N 1
ATOM 1392 C CA . SER A 1 200 ? -11.933 1.357 10.470 1.00 90.69 200 SER A CA 1
ATOM 1393 C C . SER A 1 200 ? -11.627 2.289 11.651 1.00 90.69 200 SER A C 1
ATOM 1395 O O . SER A 1 200 ? -11.729 1.877 12.805 1.00 90.69 200 SER A O 1
ATOM 1397 N N . PHE A 1 201 ? -11.273 3.548 11.395 1.00 90.19 201 PHE A N 1
ATOM 1398 C CA . PHE A 1 201 ? -10.988 4.557 12.414 1.00 90.19 201 PHE A CA 1
ATOM 1399 C C . PHE A 1 201 ? -12.266 5.014 13.115 1.00 90.19 201 PHE A C 1
ATOM 1401 O O . PHE A 1 201 ? -12.288 5.079 14.339 1.00 90.19 201 PHE A O 1
ATOM 1408 N N . ILE A 1 202 ? -13.355 5.237 12.373 1.00 91.19 202 ILE A N 1
ATOM 1409 C CA . ILE A 1 202 ? -14.672 5.531 12.960 1.00 91.19 202 ILE A CA 1
ATOM 1410 C C . ILE A 1 202 ? -15.115 4.377 13.869 1.00 91.19 202 ILE A C 1
ATOM 1412 O O . ILE A 1 202 ? -15.518 4.611 15.010 1.00 91.19 202 ILE A O 1
ATOM 1416 N N . ALA A 1 203 ? -14.978 3.128 13.409 1.00 88.12 203 ALA A N 1
ATOM 1417 C CA . ALA A 1 203 ? -15.272 1.952 14.228 1.00 88.12 203 ALA A CA 1
ATOM 1418 C C . ALA A 1 203 ? -14.379 1.884 15.482 1.00 88.12 203 ALA A C 1
ATOM 1420 O O . ALA A 1 203 ? -14.869 1.615 16.582 1.00 88.12 203 ALA A O 1
ATOM 1421 N N . HIS A 1 204 ? -13.090 2.203 15.339 1.00 86.75 204 HIS A N 1
ATOM 1422 C CA . HIS A 1 204 ? -12.147 2.255 16.451 1.00 86.75 204 HIS A CA 1
ATOM 1423 C C . HIS A 1 204 ? -12.512 3.327 17.488 1.00 86.75 204 HIS A C 1
ATOM 1425 O O . HIS A 1 204 ? -12.470 3.049 18.686 1.00 86.75 204 HIS A O 1
ATOM 1431 N N . LEU A 1 205 ? -12.924 4.522 17.062 1.00 87.19 205 LEU A N 1
ATOM 1432 C CA . LEU A 1 205 ? -13.364 5.579 17.974 1.00 87.19 205 LEU A CA 1
ATOM 1433 C C . LEU A 1 205 ? -14.656 5.194 18.709 1.00 87.19 205 LEU A C 1
ATOM 1435 O O . LEU A 1 205 ? -14.734 5.367 19.925 1.00 87.19 205 LEU A O 1
ATOM 1439 N N . ALA A 1 206 ? -15.636 4.630 17.997 1.00 86.50 206 ALA A N 1
ATOM 1440 C CA . ALA A 1 206 ? -16.949 4.301 18.553 1.00 86.50 206 ALA A CA 1
ATOM 1441 C C . ALA A 1 206 ? -16.932 3.074 19.481 1.00 86.50 206 ALA A C 1
ATOM 1443 O O . ALA A 1 206 ? -17.488 3.111 20.576 1.00 86.50 206 ALA A O 1
ATOM 1444 N N . ALA A 1 207 ? -16.292 1.984 19.057 1.00 81.81 207 ALA A N 1
ATOM 1445 C CA . ALA A 1 207 ? -16.337 0.689 19.741 1.00 81.81 207 ALA A CA 1
ATOM 1446 C C . ALA A 1 207 ? -14.994 0.275 20.369 1.00 81.81 207 ALA A C 1
ATOM 1448 O O . ALA A 1 207 ? -14.890 -0.810 20.937 1.00 81.81 207 ALA A O 1
ATOM 1449 N N . GLY A 1 208 ? -13.943 1.094 20.247 1.00 74.81 208 GLY A N 1
ATOM 1450 C CA . GLY A 1 208 ? -12.584 0.736 20.672 1.00 74.81 208 GLY A CA 1
ATOM 1451 C C . GLY A 1 208 ? -11.904 -0.300 19.769 1.00 74.81 208 GLY A C 1
ATOM 1452 O O . GLY A 1 208 ? -10.766 -0.679 20.029 1.00 74.81 208 GLY A O 1
ATOM 1453 N N . ARG A 1 209 ? -12.575 -0.757 18.702 1.00 77.44 209 ARG A N 1
ATOM 1454 C CA . ARG A 1 209 ? -12.130 -1.847 17.822 1.00 77.44 209 ARG A CA 1
ATOM 1455 C C . ARG A 1 209 ? -12.239 -1.439 16.356 1.00 77.44 209 ARG A C 1
ATOM 1457 O O . ARG A 1 209 ? -13.312 -1.053 15.902 1.00 77.44 209 ARG A O 1
ATOM 1464 N N . GLY A 1 210 ? -11.125 -1.534 15.632 1.00 79.38 210 GLY A N 1
ATOM 1465 C CA . GLY A 1 210 ? -11.093 -1.341 14.182 1.00 79.38 210 GLY A CA 1
ATOM 1466 C C . GLY A 1 210 ? -11.536 -2.588 13.415 1.00 79.38 210 GLY A C 1
ATOM 1467 O O . GLY A 1 210 ? -11.899 -3.612 14.000 1.00 79.38 210 GLY A O 1
ATOM 1468 N N . PHE A 1 211 ? -11.494 -2.508 12.089 1.00 83.44 211 PHE A N 1
ATOM 1469 C CA . PHE A 1 211 ? -11.687 -3.668 11.224 1.00 83.44 211 PHE A CA 1
ATOM 1470 C C . PHE A 1 211 ? -10.412 -4.511 11.120 1.00 83.44 211 PHE A C 1
ATOM 1472 O O . PHE A 1 211 ? -9.307 -4.044 11.407 1.00 83.44 211 PHE A O 1
ATOM 1479 N N . GLY A 1 212 ? -10.573 -5.777 10.731 1.00 79.12 212 GLY A N 1
ATOM 1480 C CA . GLY A 1 212 ? -9.459 -6.702 10.580 1.00 79.12 212 GLY A CA 1
ATOM 1481 C C . GLY A 1 212 ? -8.632 -6.369 9.342 1.00 79.12 212 GLY A C 1
ATOM 1482 O O . GLY A 1 212 ? -9.167 -6.318 8.234 1.00 79.12 212 GLY A O 1
ATOM 1483 N N . TYR A 1 213 ? -7.326 -6.172 9.544 1.00 83.25 213 TYR A N 1
ATOM 1484 C CA . TYR A 1 213 ? -6.373 -5.998 8.447 1.00 83.25 213 TYR A CA 1
ATOM 1485 C C . TYR A 1 213 ? -5.994 -7.344 7.806 1.00 83.25 213 TYR A C 1
ATOM 1487 O O . TYR A 1 213 ? -6.035 -7.474 6.586 1.00 83.25 213 TYR A O 1
ATOM 1495 N N . GLY A 1 214 ? -5.683 -8.354 8.631 1.00 82.75 214 GLY A N 1
ATOM 1496 C CA . GLY A 1 214 ? -5.458 -9.738 8.194 1.00 82.75 214 GLY A CA 1
ATOM 1497 C C . GLY A 1 214 ? -4.290 -9.938 7.218 1.00 82.75 214 GLY A C 1
ATOM 1498 O O . GLY A 1 214 ? -3.515 -9.022 6.913 1.00 82.75 214 GLY A O 1
ATOM 1499 N N . ALA A 1 215 ? -4.157 -11.163 6.713 1.00 86.12 215 ALA A N 1
ATOM 1500 C CA . ALA A 1 215 ? -3.251 -11.494 5.619 1.00 86.12 215 ALA A CA 1
ATOM 1501 C C . ALA A 1 215 ? -3.684 -10.834 4.302 1.00 86.12 215 ALA A C 1
ATOM 1503 O O . ALA A 1 215 ? -2.827 -10.538 3.471 1.00 86.12 215 ALA A O 1
ATOM 1504 N N . ILE A 1 216 ? -4.973 -10.539 4.113 1.00 89.12 216 ILE A N 1
ATOM 1505 C CA . ILE A 1 216 ? -5.477 -9.789 2.954 1.00 89.12 216 ILE A CA 1
ATOM 1506 C C . ILE A 1 216 ? -4.872 -8.393 2.893 1.00 89.12 216 ILE A C 1
ATOM 1508 O O . ILE A 1 216 ? -4.412 -7.976 1.833 1.00 89.12 216 ILE A O 1
ATOM 1512 N N . GLY A 1 217 ? -4.823 -7.669 4.008 1.00 86.94 217 GLY A N 1
ATOM 1513 C CA . GLY A 1 217 ? -4.150 -6.378 4.061 1.00 86.94 217 GLY A CA 1
ATOM 1514 C C . GLY A 1 217 ? -2.649 -6.526 3.818 1.00 86.94 217 GLY A C 1
ATOM 1515 O O . GLY A 1 217 ? -2.089 -5.834 2.967 1.00 86.94 217 GLY A O 1
ATOM 1516 N N . ALA A 1 218 ? -2.007 -7.474 4.508 1.00 87.81 218 ALA A N 1
ATOM 1517 C CA . ALA A 1 218 ? -0.556 -7.634 4.463 1.00 87.81 218 ALA A CA 1
ATOM 1518 C C . ALA A 1 218 ? -0.038 -8.067 3.082 1.00 87.81 218 ALA A C 1
ATOM 1520 O O . ALA A 1 218 ? 0.901 -7.470 2.555 1.00 87.81 218 ALA A O 1
ATOM 1521 N N . PHE A 1 219 ? -0.650 -9.089 2.482 1.00 86.69 219 PHE A N 1
ATOM 1522 C CA . PHE A 1 219 ? -0.239 -9.641 1.190 1.00 86.69 219 PHE A CA 1
ATOM 1523 C C . PHE A 1 219 ? -0.969 -9.018 0.008 1.00 86.69 219 PHE A C 1
ATOM 1525 O O . PHE A 1 219 ? -0.344 -8.802 -1.027 1.00 86.69 219 PHE A O 1
ATOM 1532 N N . GLY A 1 220 ? -2.245 -8.666 0.163 1.00 86.44 220 GLY A N 1
ATOM 1533 C CA . GLY A 1 220 ? -2.989 -7.928 -0.851 1.00 86.44 220 GLY A CA 1
ATOM 1534 C C . GLY A 1 220 ? -2.531 -6.481 -0.919 1.00 86.44 220 GLY A C 1
ATOM 1535 O O . GLY A 1 220 ? -1.874 -6.100 -1.879 1.00 86.44 220 GLY A O 1
ATOM 1536 N N . GLY A 1 221 ? -2.806 -5.680 0.109 1.00 88.50 221 GLY A N 1
ATOM 1537 C CA . GLY A 1 221 ? -2.406 -4.268 0.140 1.00 88.50 221 GLY A CA 1
ATOM 1538 C C . GLY A 1 221 ? -0.888 -4.071 0.047 1.00 88.50 221 GLY A C 1
ATOM 1539 O O . GLY A 1 221 ? -0.404 -3.376 -0.848 1.00 88.50 221 GLY A O 1
ATOM 1540 N N . GLY A 1 222 ? -0.129 -4.725 0.931 1.00 89.19 222 GLY A N 1
ATOM 1541 C CA . GLY A 1 222 ? 1.336 -4.652 0.930 1.00 89.19 222 GLY A CA 1
ATOM 1542 C C . GLY A 1 222 ? 1.973 -5.219 -0.343 1.00 89.19 222 GLY A C 1
ATOM 1543 O O . GLY A 1 222 ? 2.901 -4.616 -0.877 1.00 89.19 222 GLY A O 1
ATOM 1544 N N . GLY A 1 223 ? 1.449 -6.324 -0.884 1.00 90.19 223 GLY A N 1
ATOM 1545 C CA . GLY A 1 223 ? 1.954 -6.907 -2.131 1.00 90.19 223 GLY A CA 1
ATOM 1546 C C . GLY A 1 223 ? 1.638 -6.082 -3.374 1.00 90.19 223 GLY A C 1
ATOM 1547 O O . GLY A 1 223 ? 2.492 -5.964 -4.250 1.00 90.19 223 GLY A O 1
ATOM 1548 N N . VAL A 1 224 ? 0.465 -5.444 -3.435 1.00 93.56 224 VAL A N 1
ATOM 1549 C CA . VAL A 1 224 ? 0.127 -4.477 -4.492 1.00 93.56 224 VAL A CA 1
ATOM 1550 C C . VAL A 1 224 ? 1.113 -3.308 -4.475 1.00 93.56 224 VAL A C 1
ATOM 1552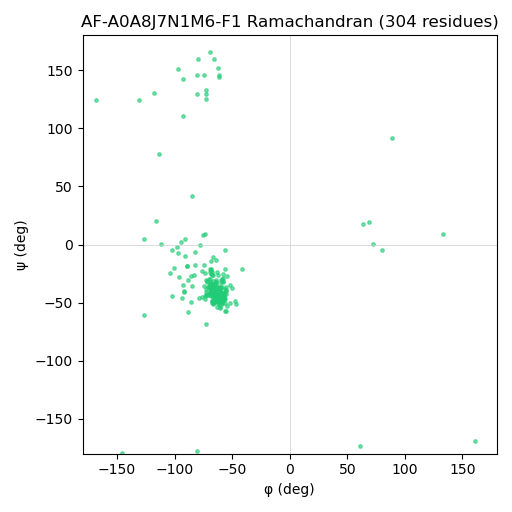 O O . VAL A 1 224 ? 1.681 -2.965 -5.512 1.00 93.56 224 VAL A O 1
ATOM 1555 N N . TRP A 1 225 ? 1.363 -2.721 -3.301 1.00 94.56 225 TRP A N 1
ATOM 1556 C CA . TRP A 1 225 ? 2.330 -1.630 -3.172 1.00 94.56 225 TRP A CA 1
ATOM 1557 C C . TRP A 1 225 ? 3.734 -2.053 -3.602 1.00 94.56 225 TRP A C 1
ATOM 1559 O O . TRP A 1 225 ? 4.414 -1.326 -4.319 1.00 94.56 225 TRP A O 1
ATOM 1569 N N . LEU A 1 226 ? 4.155 -3.252 -3.209 1.00 92.69 226 LEU A N 1
ATOM 1570 C CA . LEU A 1 226 ? 5.463 -3.803 -3.540 1.00 92.69 226 LEU A CA 1
ATOM 1571 C C . LEU A 1 226 ? 5.623 -4.033 -5.047 1.00 92.69 226 LEU A C 1
ATOM 1573 O O . LEU A 1 226 ? 6.648 -3.676 -5.626 1.00 92.69 226 LEU A O 1
ATOM 1577 N N . ALA A 1 227 ? 4.582 -4.548 -5.703 1.00 94.19 227 ALA A N 1
ATOM 1578 C CA . ALA A 1 227 ? 4.546 -4.700 -7.152 1.00 94.19 227 ALA A CA 1
ATOM 1579 C C . ALA A 1 227 ? 4.661 -3.338 -7.863 1.00 94.19 227 ALA A C 1
ATOM 1581 O O . ALA A 1 227 ? 5.430 -3.204 -8.819 1.00 94.19 227 ALA A O 1
ATOM 1582 N N . LEU A 1 228 ? 3.947 -2.313 -7.383 1.00 94.75 228 LEU A N 1
ATOM 1583 C CA . LEU A 1 228 ? 4.068 -0.945 -7.900 1.00 94.75 228 LE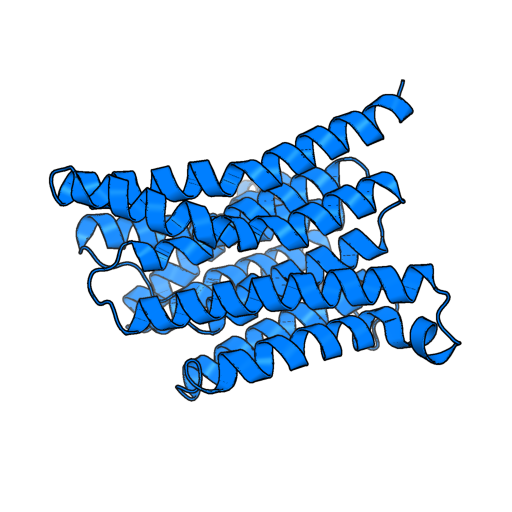U A CA 1
ATOM 1584 C C . LEU A 1 228 ? 5.470 -0.378 -7.685 1.00 94.75 228 LEU A C 1
ATOM 1586 O O . LEU A 1 228 ? 6.051 0.190 -8.608 1.00 94.75 228 LEU A O 1
ATOM 1590 N N . ALA A 1 229 ? 6.031 -0.559 -6.492 1.00 94.06 229 ALA A N 1
ATOM 1591 C CA . ALA A 1 229 ? 7.353 -0.065 -6.151 1.00 94.06 229 ALA A CA 1
ATOM 1592 C C . ALA A 1 229 ? 8.429 -0.699 -7.035 1.00 94.06 229 ALA A C 1
ATOM 1594 O O . ALA A 1 229 ? 9.287 0.006 -7.562 1.00 94.06 229 ALA A O 1
ATOM 1595 N N . TYR A 1 230 ? 8.349 -2.007 -7.281 1.00 93.94 230 TYR A N 1
ATOM 1596 C CA . TYR A 1 230 ? 9.244 -2.682 -8.217 1.00 93.94 230 TYR A CA 1
ATOM 1597 C C . TYR A 1 230 ? 9.112 -2.118 -9.624 1.00 93.94 230 TYR A C 1
ATOM 1599 O O . TYR A 1 230 ? 10.122 -1.773 -10.235 1.00 93.94 230 TYR A O 1
ATOM 1607 N N . ALA A 1 231 ? 7.885 -1.984 -10.134 1.00 94.12 231 ALA A N 1
ATOM 1608 C CA . ALA A 1 231 ? 7.650 -1.419 -11.457 1.00 94.12 231 ALA A CA 1
ATOM 1609 C C . ALA A 1 231 ? 8.224 0.002 -11.579 1.00 94.12 231 ALA A C 1
ATOM 1611 O O . ALA A 1 231 ? 8.876 0.302 -12.578 1.00 94.12 231 ALA A O 1
ATOM 1612 N N . ALA A 1 232 ? 8.060 0.836 -10.548 1.00 92.75 232 ALA A N 1
ATOM 1613 C CA . ALA A 1 232 ? 8.595 2.192 -10.501 1.00 92.75 232 ALA A CA 1
ATOM 1614 C C . ALA A 1 232 ? 10.130 2.206 -10.465 1.00 92.75 232 ALA A C 1
ATOM 1616 O O . ALA A 1 232 ? 10.752 2.872 -11.286 1.00 92.75 232 ALA A O 1
ATOM 1617 N N . VAL A 1 233 ? 10.760 1.417 -9.588 1.00 93.06 233 VAL A N 1
ATOM 1618 C CA . VAL A 1 233 ? 12.231 1.320 -9.469 1.00 93.06 233 VAL A CA 1
ATOM 1619 C C . VAL A 1 233 ? 12.854 0.851 -10.781 1.00 93.06 233 VAL A C 1
ATOM 1621 O O . VAL A 1 233 ? 13.921 1.311 -11.186 1.00 93.06 233 VAL A O 1
ATOM 1624 N N . PHE A 1 234 ? 12.173 -0.059 -11.468 1.00 91.31 234 PHE A N 1
ATOM 1625 C CA . PHE A 1 234 ? 12.595 -0.601 -12.747 1.00 91.31 234 PHE A CA 1
ATOM 1626 C C . PHE A 1 234 ? 12.377 0.329 -13.938 1.00 91.31 234 PHE A C 1
ATOM 1628 O O . PHE A 1 234 ? 13.054 0.130 -14.948 1.00 91.31 234 PHE A O 1
ATOM 1635 N N . ALA A 1 235 ? 11.462 1.290 -13.828 1.00 90.00 235 ALA A N 1
ATOM 1636 C CA . ALA A 1 235 ? 11.234 2.339 -14.817 1.00 90.00 235 ALA A CA 1
ATOM 1637 C C . ALA A 1 235 ? 12.098 3.589 -14.568 1.00 90.00 235 ALA A C 1
ATOM 1639 O O . ALA A 1 235 ? 12.279 4.388 -15.476 1.00 90.00 235 ALA A O 1
ATOM 1640 N N . ALA A 1 236 ? 12.627 3.757 -13.353 1.00 87.94 236 ALA A N 1
ATOM 1641 C CA . ALA A 1 236 ? 13.323 4.961 -12.925 1.00 87.94 236 ALA A CA 1
ATOM 1642 C C . ALA A 1 236 ? 14.786 5.058 -13.388 1.00 87.94 236 ALA A C 1
ATOM 1644 O O . ALA A 1 236 ? 15.545 4.078 -13.366 1.00 87.94 236 ALA A O 1
ATOM 1645 N N . ASP A 1 237 ? 15.209 6.294 -13.654 1.00 83.56 237 ASP A N 1
ATOM 1646 C CA . ASP A 1 237 ? 16.612 6.682 -13.799 1.00 83.56 237 ASP A CA 1
ATOM 1647 C C . ASP A 1 237 ? 17.371 6.620 -12.466 1.00 83.56 237 ASP A C 1
ATOM 1649 O O . ASP A 1 237 ? 16.777 6.574 -11.390 1.00 83.56 237 ASP A O 1
ATOM 1653 N N . ALA A 1 238 ? 18.707 6.659 -12.521 1.00 78.31 238 ALA A N 1
ATOM 1654 C CA . ALA A 1 238 ? 19.584 6.505 -11.356 1.00 78.31 238 ALA A CA 1
ATOM 1655 C C . ALA A 1 238 ? 19.199 7.339 -10.104 1.00 78.31 238 ALA A C 1
ATOM 1657 O O . ALA A 1 238 ? 19.080 6.731 -9.039 1.00 78.31 238 ALA A O 1
ATOM 1658 N N . PRO A 1 239 ? 18.957 8.668 -10.167 1.00 75.88 239 PRO A N 1
ATOM 1659 C CA . PRO A 1 239 ? 18.633 9.447 -8.964 1.00 75.88 239 PRO A CA 1
ATOM 1660 C C . PRO A 1 239 ? 17.258 9.089 -8.376 1.00 75.88 239 PRO A C 1
ATOM 1662 O O . PRO A 1 239 ? 17.131 8.869 -7.171 1.00 75.88 239 PRO A O 1
ATOM 1665 N N . ALA A 1 240 ? 16.237 8.949 -9.225 1.00 79.50 240 ALA A N 1
ATOM 1666 C CA . ALA A 1 240 ? 14.892 8.555 -8.809 1.00 79.50 240 ALA A CA 1
ATOM 1667 C C . ALA A 1 240 ? 14.859 7.118 -8.262 1.00 79.50 240 ALA A C 1
ATOM 1669 O O . ALA A 1 240 ? 14.141 6.818 -7.310 1.00 79.50 240 ALA A O 1
ATOM 1670 N N . LYS A 1 241 ? 15.694 6.232 -8.812 1.00 85.56 241 LYS A N 1
ATOM 1671 C CA . LYS A 1 241 ? 15.854 4.848 -8.361 1.00 85.56 241 LYS A CA 1
ATOM 1672 C C . LYS A 1 241 ? 16.370 4.767 -6.927 1.00 85.56 241 LYS A C 1
ATOM 1674 O O . LYS A 1 241 ? 15.841 3.976 -6.152 1.00 85.56 241 LYS A O 1
ATOM 1679 N N . ILE A 1 242 ? 17.352 5.593 -6.559 1.00 83.56 242 ILE A N 1
ATOM 1680 C CA . ILE A 1 242 ? 17.864 5.671 -5.179 1.00 83.56 242 ILE A CA 1
ATOM 1681 C C . ILE A 1 242 ? 16.750 6.130 -4.233 1.00 83.56 242 ILE A C 1
ATOM 1683 O O . ILE A 1 242 ? 16.523 5.486 -3.209 1.00 83.56 242 ILE A O 1
ATOM 1687 N N . ALA A 1 243 ? 16.017 7.187 -4.600 1.00 81.94 243 ALA A N 1
ATOM 1688 C CA . ALA A 1 243 ? 14.898 7.695 -3.806 1.00 81.94 243 ALA A CA 1
ATOM 1689 C C . ALA A 1 243 ? 13.831 6.614 -3.574 1.00 81.94 243 ALA A C 1
ATOM 1691 O O . ALA A 1 243 ? 13.402 6.386 -2.444 1.00 81.94 243 ALA A O 1
ATOM 1692 N N . LEU A 1 244 ? 13.452 5.896 -4.634 1.00 84.44 244 LEU A N 1
ATOM 1693 C CA . LEU A 1 244 ? 12.471 4.820 -4.565 1.00 84.44 244 LEU A CA 1
ATOM 1694 C C . LEU A 1 244 ? 12.949 3.631 -3.731 1.00 84.44 244 LEU A C 1
ATOM 1696 O O . LEU A 1 244 ? 12.181 3.131 -2.919 1.00 84.44 244 LEU A O 1
ATOM 1700 N N . ILE A 1 245 ? 14.201 3.188 -3.878 1.00 84.44 245 ILE A N 1
ATOM 1701 C CA . ILE A 1 245 ? 14.759 2.125 -3.026 1.00 84.44 245 ILE A CA 1
ATOM 1702 C C . ILE A 1 245 ? 14.754 2.571 -1.558 1.00 84.44 245 ILE A C 1
ATOM 1704 O O . ILE A 1 245 ? 14.391 1.784 -0.685 1.00 84.44 245 ILE A O 1
ATOM 1708 N N . GLY A 1 246 ? 15.079 3.840 -1.291 1.00 80.75 246 GLY A N 1
ATOM 1709 C CA . GLY A 1 246 ? 14.973 4.447 0.035 1.00 80.75 246 GLY A CA 1
ATOM 1710 C C . GLY A 1 246 ? 13.549 4.398 0.590 1.00 80.75 246 GLY A C 1
ATOM 1711 O O . GLY A 1 246 ? 13.361 3.966 1.725 1.00 80.75 246 GLY A O 1
ATOM 1712 N N . VAL A 1 247 ? 12.537 4.746 -0.213 1.00 82.00 247 VAL A N 1
ATOM 1713 C CA . VAL A 1 247 ? 11.122 4.586 0.170 1.00 82.00 247 VAL A CA 1
ATOM 1714 C C . VAL A 1 247 ? 10.798 3.127 0.465 1.00 82.00 247 VAL A C 1
ATOM 1716 O O . VAL A 1 247 ? 10.199 2.849 1.500 1.00 82.00 247 VAL A O 1
ATOM 1719 N N . VAL A 1 248 ? 11.222 2.188 -0.386 1.00 81.44 248 VAL A N 1
ATOM 1720 C CA . VAL A 1 248 ? 10.941 0.759 -0.182 1.00 81.44 248 VAL A CA 1
ATOM 1721 C C . VAL A 1 248 ? 11.539 0.248 1.126 1.00 81.44 248 VAL A C 1
ATOM 1723 O O . VAL A 1 248 ? 10.863 -0.445 1.885 1.00 81.44 248 VAL A O 1
ATOM 1726 N N . ALA A 1 249 ? 12.781 0.627 1.421 1.00 79.25 249 ALA A N 1
ATOM 1727 C CA . ALA A 1 249 ? 13.479 0.209 2.630 1.00 79.25 249 ALA A CA 1
ATOM 1728 C C . ALA A 1 249 ? 12.933 0.885 3.897 1.00 79.25 249 ALA A C 1
ATOM 1730 O O . ALA A 1 249 ? 12.750 0.225 4.920 1.00 79.25 249 ALA A O 1
ATOM 1731 N N . LEU A 1 250 ? 12.672 2.194 3.853 1.00 84.75 250 LEU A N 1
ATOM 1732 C CA . LEU A 1 250 ? 12.429 2.992 5.057 1.00 84.75 250 LEU A CA 1
ATOM 1733 C C . LEU A 1 250 ? 10.951 3.178 5.400 1.00 84.75 250 LEU A C 1
ATOM 1735 O O . LEU A 1 250 ? 10.637 3.301 6.585 1.00 84.75 250 LEU A O 1
ATOM 1739 N N . ALA A 1 251 ? 10.040 3.158 4.418 1.00 81.88 251 ALA A N 1
ATOM 1740 C CA . ALA A 1 251 ? 8.613 3.404 4.660 1.00 81.88 251 ALA A CA 1
ATOM 1741 C C . ALA A 1 251 ? 7.999 2.402 5.650 1.00 81.88 251 ALA A C 1
ATOM 1743 O O . ALA A 1 251 ? 7.088 2.747 6.397 1.00 81.88 251 ALA A O 1
ATOM 1744 N N . PHE A 1 252 ? 8.539 1.181 5.692 1.00 83.94 252 PHE A N 1
ATOM 1745 C CA . PHE A 1 252 ? 8.114 0.141 6.627 1.00 83.94 252 PHE A CA 1
ATOM 1746 C C . PHE A 1 252 ? 9.091 -0.061 7.789 1.00 83.94 252 PHE A C 1
ATOM 1748 O O . PHE A 1 252 ? 8.665 -0.469 8.866 1.00 83.94 252 PHE A O 1
ATOM 1755 N N . ALA A 1 253 ? 10.377 0.275 7.640 1.00 86.25 253 ALA A N 1
ATOM 1756 C CA . ALA A 1 253 ? 11.340 0.185 8.741 1.00 86.25 253 ALA A CA 1
ATOM 1757 C C . ALA A 1 253 ? 11.085 1.225 9.845 1.00 86.25 253 ALA A C 1
ATOM 1759 O O . ALA A 1 253 ? 11.331 0.953 11.019 1.00 86.25 253 ALA A O 1
ATOM 1760 N N . VAL A 1 254 ? 10.528 2.392 9.509 1.00 86.75 254 VAL A N 1
ATOM 1761 C CA . VAL A 1 254 ? 10.184 3.436 10.494 1.00 86.75 254 VAL A CA 1
ATOM 1762 C C . VAL A 1 254 ? 9.241 2.936 11.594 1.00 86.75 254 VAL A C 1
ATOM 1764 O O . VAL A 1 254 ? 9.234 3.470 12.699 1.00 86.75 254 VAL A O 1
ATOM 1767 N N . ASP A 1 255 ? 8.509 1.851 11.347 1.00 86.19 255 ASP A N 1
ATOM 1768 C CA . ASP A 1 255 ? 7.639 1.191 12.319 1.00 86.19 255 ASP A CA 1
ATOM 1769 C C . ASP A 1 255 ? 8.360 0.727 13.592 1.00 86.19 255 ASP A C 1
ATOM 1771 O O . ASP A 1 255 ? 7.752 0.668 14.660 1.00 86.19 255 ASP A O 1
ATOM 1775 N N . PHE A 1 256 ? 9.657 0.406 13.501 1.00 85.25 256 PHE A N 1
ATOM 1776 C CA . PHE A 1 256 ? 10.471 0.054 14.668 1.00 85.25 256 PHE A CA 1
ATOM 1777 C C . PHE A 1 256 ? 10.580 1.210 15.670 1.00 85.25 256 PHE A C 1
ATOM 1779 O O . PHE A 1 256 ? 10.730 0.962 16.862 1.00 85.25 256 PHE A O 1
ATOM 1786 N N . VAL A 1 257 ? 10.452 2.452 15.199 1.00 87.62 257 VAL A N 1
ATOM 1787 C CA . VAL A 1 257 ? 10.505 3.670 16.018 1.00 87.62 257 VAL A CA 1
ATOM 1788 C C . VAL A 1 257 ? 9.101 4.229 16.260 1.00 87.62 257 VAL A C 1
ATOM 1790 O O . VAL A 1 257 ? 8.747 4.568 17.389 1.00 87.62 257 VAL A O 1
ATOM 1793 N N . ALA A 1 258 ? 8.269 4.277 15.217 1.00 86.62 258 ALA A N 1
ATOM 1794 C CA . ALA A 1 258 ? 6.942 4.879 15.258 1.00 86.62 258 ALA A CA 1
ATOM 1795 C C . ALA A 1 258 ? 5.983 4.138 16.196 1.00 86.62 258 ALA A C 1
ATOM 1797 O O . ALA A 1 258 ? 5.244 4.779 16.941 1.00 86.62 258 ALA A O 1
ATOM 1798 N N . ARG A 1 259 ? 5.989 2.796 16.195 1.00 85.88 259 ARG A N 1
ATOM 1799 C CA . ARG A 1 259 ? 5.069 2.007 17.028 1.00 85.88 259 ARG A CA 1
ATOM 1800 C C . ARG A 1 259 ? 5.343 2.189 18.530 1.00 85.88 259 ARG A C 1
ATOM 1802 O O . ARG A 1 259 ? 4.384 2.502 19.233 1.00 85.88 259 ARG A O 1
ATOM 1809 N N . PRO A 1 260 ? 6.584 2.053 19.044 1.00 85.88 260 PRO A N 1
ATOM 1810 C CA . PRO A 1 260 ? 6.878 2.356 20.447 1.00 85.88 260 PRO A CA 1
ATOM 1811 C C . PRO A 1 260 ? 6.511 3.789 20.840 1.00 85.88 260 PRO A C 1
ATOM 1813 O O . PRO A 1 260 ? 5.878 3.993 21.871 1.00 85.88 260 PRO A O 1
ATOM 1816 N N . LEU A 1 261 ? 6.835 4.775 19.998 1.00 85.75 261 LEU A N 1
ATOM 1817 C CA . LEU A 1 261 ? 6.547 6.181 20.284 1.00 85.75 261 LEU A CA 1
ATOM 1818 C C . LEU A 1 261 ? 5.038 6.452 20.353 1.00 85.75 261 LEU A C 1
ATOM 1820 O O . LEU A 1 261 ? 4.568 7.091 21.290 1.00 85.75 261 LEU A O 1
ATOM 1824 N N . ALA A 1 262 ? 4.261 5.906 19.418 1.00 85.31 262 ALA A N 1
ATOM 1825 C CA . ALA A 1 262 ? 2.806 6.026 19.427 1.00 85.31 262 ALA A CA 1
ATOM 1826 C C . ALA A 1 262 ? 2.170 5.351 20.657 1.00 85.31 262 ALA A C 1
ATOM 1828 O O . ALA A 1 262 ? 1.202 5.868 21.213 1.00 85.31 262 ALA A O 1
ATOM 1829 N N . LEU A 1 263 ? 2.721 4.218 21.107 1.00 81.75 263 LEU A N 1
ATOM 1830 C CA . LEU A 1 263 ? 2.275 3.539 22.328 1.00 81.75 263 LEU A CA 1
ATOM 1831 C C . LEU A 1 263 ? 2.609 4.344 23.593 1.00 81.75 263 LEU A C 1
ATOM 1833 O O . LEU A 1 263 ? 1.796 4.392 24.511 1.00 81.75 263 LEU A O 1
ATOM 1837 N N . LEU A 1 264 ? 3.757 5.027 23.630 1.00 84.12 264 LEU A N 1
ATOM 1838 C CA . LEU A 1 264 ? 4.112 5.929 24.731 1.00 84.12 264 LEU A CA 1
ATOM 1839 C C . LEU A 1 264 ? 3.165 7.133 24.814 1.00 84.12 264 LEU A C 1
ATOM 1841 O O . LEU A 1 264 ? 2.726 7.488 25.904 1.00 84.12 264 LEU A O 1
ATOM 1845 N N . VAL A 1 265 ? 2.788 7.718 23.671 1.00 80.62 265 VAL A N 1
ATOM 1846 C CA . VAL A 1 265 ? 1.791 8.805 23.609 1.00 80.62 265 VAL A CA 1
ATOM 1847 C C . VAL A 1 265 ? 0.441 8.355 24.182 1.00 80.62 265 VAL A C 1
ATOM 1849 O O . VAL A 1 265 ? -0.233 9.131 24.857 1.00 80.62 265 VAL A O 1
ATOM 1852 N N . ALA A 1 266 ? 0.058 7.094 23.966 1.00 74.44 266 ALA A N 1
ATOM 1853 C CA . ALA A 1 266 ? -1.178 6.527 24.502 1.00 74.44 266 ALA A CA 1
ATOM 1854 C C . ALA A 1 266 ? -1.149 6.322 26.029 1.00 74.44 266 ALA A C 1
ATOM 1856 O O . ALA A 1 266 ? -2.194 6.398 26.671 1.00 74.44 266 ALA A O 1
ATOM 1857 N N . ALA A 1 267 ? 0.027 6.080 26.617 1.00 74.25 267 ALA A N 1
ATOM 1858 C CA . ALA A 1 267 ? 0.176 5.776 28.041 1.00 74.25 267 ALA A CA 1
ATOM 1859 C C . ALA A 1 267 ? 0.006 6.998 28.966 1.00 74.25 267 ALA A C 1
ATOM 1861 O O . ALA A 1 267 ? -0.215 6.832 30.163 1.00 74.25 267 ALA A O 1
ATOM 1862 N N . GLY A 1 268 ? 0.111 8.220 28.433 1.00 68.94 268 GLY A N 1
ATOM 1863 C CA . GLY A 1 268 ? 0.135 9.456 29.224 1.00 68.94 268 GLY A CA 1
ATOM 1864 C C . GLY A 1 268 ? -1.208 10.174 29.414 1.00 68.94 268 GLY A C 1
ATOM 1865 O O . GLY A 1 268 ? -1.215 11.255 29.996 1.00 68.94 268 GLY A O 1
ATOM 1866 N N . GLY A 1 269 ? -2.330 9.647 28.906 1.00 71.62 269 GLY A N 1
ATOM 1867 C CA . GLY A 1 269 ? -3.593 10.397 28.843 1.00 71.62 269 GLY A CA 1
ATOM 1868 C C . GLY A 1 269 ? -4.868 9.574 29.040 1.00 71.62 269 GLY A C 1
ATOM 1869 O O . GLY A 1 269 ? -4.840 8.364 29.241 1.00 71.62 269 GLY A O 1
ATOM 1870 N N . ALA A 1 270 ? -6.019 10.253 28.971 1.00 81.44 270 ALA A N 1
ATOM 1871 C CA . ALA A 1 270 ? -7.329 9.610 29.053 1.00 81.44 270 ALA A CA 1
ATOM 1872 C C . ALA A 1 270 ? -7.532 8.601 27.899 1.00 81.44 270 ALA A C 1
ATOM 1874 O O . ALA A 1 270 ? -7.140 8.888 26.764 1.00 81.44 270 ALA A O 1
ATOM 1875 N N . PRO A 1 271 ? -8.217 7.464 28.124 1.00 80.12 271 PRO A N 1
ATOM 1876 C CA . PRO A 1 271 ? -8.348 6.394 27.128 1.00 80.12 271 PRO A CA 1
ATOM 1877 C C . PRO A 1 271 ? -9.027 6.848 25.826 1.00 80.12 271 PRO A C 1
ATOM 1879 O O . PRO A 1 271 ? -8.696 6.352 24.752 1.00 80.12 271 PRO A O 1
ATOM 1882 N N . ALA A 1 272 ? -9.939 7.823 25.891 1.00 80.69 272 ALA A N 1
ATOM 1883 C CA . ALA A 1 272 ? -10.553 8.419 24.703 1.00 80.69 272 ALA A CA 1
ATOM 1884 C C . ALA A 1 272 ? -9.555 9.257 23.882 1.00 80.69 272 ALA A C 1
ATOM 1886 O O . ALA A 1 272 ? -9.523 9.153 22.658 1.00 80.69 272 ALA A O 1
ATOM 1887 N N . ALA A 1 273 ? -8.703 10.039 24.553 1.00 83.06 273 ALA A N 1
ATOM 1888 C CA . ALA A 1 273 ? -7.654 10.817 23.898 1.00 83.06 273 ALA A CA 1
ATOM 1889 C C . ALA A 1 273 ? -6.583 9.900 23.288 1.00 83.06 273 ALA A C 1
ATOM 1891 O O . ALA A 1 273 ? -6.148 10.134 22.164 1.00 83.06 273 ALA A O 1
ATOM 1892 N N . ALA A 1 274 ? -6.223 8.811 23.975 1.00 82.19 274 ALA A N 1
ATOM 1893 C CA . ALA A 1 274 ? -5.270 7.819 23.483 1.00 82.19 274 ALA A CA 1
ATOM 1894 C C . ALA A 1 274 ? -5.723 7.165 22.162 1.00 82.19 274 ALA A C 1
ATOM 1896 O O . ALA A 1 274 ? -4.927 7.066 21.230 1.00 82.19 274 ALA A O 1
ATOM 1897 N N . ARG A 1 275 ? -7.012 6.805 22.035 1.00 83.25 275 ARG A N 1
ATOM 1898 C CA . ARG A 1 275 ? -7.591 6.228 20.798 1.00 83.25 275 ARG A CA 1
ATOM 1899 C C . ARG A 1 275 ? -7.469 7.148 19.582 1.00 83.25 275 ARG A C 1
ATOM 1901 O O . ARG A 1 275 ? -7.335 6.666 18.460 1.00 83.25 275 ARG A O 1
ATOM 1908 N N . PHE A 1 276 ? -7.513 8.462 19.797 1.00 86.69 276 PHE A N 1
ATOM 1909 C CA . PHE A 1 276 ? -7.358 9.450 18.733 1.00 86.69 276 PHE A CA 1
ATOM 1910 C C . PHE A 1 276 ? -5.884 9.784 18.462 1.00 86.69 276 PHE A C 1
ATOM 1912 O O . PHE A 1 276 ? -5.436 9.747 17.318 1.00 86.69 276 PHE A O 1
ATOM 1919 N N . LEU A 1 277 ? -5.116 10.089 19.510 1.00 86.75 277 LEU A N 1
ATOM 1920 C CA . LEU A 1 277 ? -3.743 10.580 19.389 1.00 86.75 277 LEU A CA 1
ATOM 1921 C C . LEU A 1 277 ? -2.775 9.514 18.884 1.00 86.75 277 LEU A C 1
ATOM 1923 O O . LEU A 1 277 ? -1.851 9.839 18.145 1.00 86.75 277 LEU A O 1
ATOM 1927 N N . GLN A 1 278 ? -2.971 8.247 19.245 1.00 86.56 278 GLN A N 1
ATOM 1928 C CA . GLN A 1 278 ? -2.023 7.190 18.909 1.00 86.56 278 GLN A CA 1
ATOM 1929 C C . GLN A 1 278 ? -1.921 6.921 17.393 1.00 86.56 278 GLN A C 1
ATOM 1931 O O . GLN A 1 278 ? -0.798 6.924 16.883 1.00 86.56 278 GLN A O 1
ATOM 1936 N N . PRO A 1 279 ? -3.022 6.735 16.633 1.00 88.38 279 PRO A N 1
ATOM 1937 C CA . PRO A 1 279 ? -2.949 6.623 15.173 1.00 88.38 279 PRO A CA 1
ATOM 1938 C C . PRO A 1 279 ? -2.378 7.876 14.498 1.00 88.38 279 PRO A C 1
ATOM 1940 O O . PRO A 1 279 ? -1.631 7.761 13.528 1.00 88.38 279 PRO A O 1
ATOM 1943 N N . VAL A 1 280 ? -2.686 9.066 15.025 1.00 90.00 280 VAL A N 1
ATOM 1944 C CA . VAL A 1 280 ? -2.190 10.342 14.484 1.00 90.00 280 VAL A CA 1
ATOM 1945 C C . VAL A 1 280 ? -0.682 10.475 14.691 1.00 90.00 280 VAL A C 1
ATOM 1947 O O . VAL A 1 280 ? 0.045 10.710 13.729 1.00 90.00 280 VAL A O 1
ATOM 1950 N N . ALA A 1 281 ? -0.193 10.259 15.915 1.00 90.06 281 ALA A N 1
ATOM 1951 C CA . ALA A 1 281 ? 1.232 10.290 16.238 1.00 90.06 281 ALA A CA 1
ATOM 1952 C C . ALA A 1 281 ? 2.011 9.270 15.399 1.00 90.06 281 ALA A C 1
ATOM 1954 O O . ALA A 1 281 ? 3.059 9.588 14.839 1.00 90.06 281 ALA A O 1
ATOM 1955 N N . TYR A 1 282 ? 1.457 8.065 15.247 1.00 90.69 282 TYR A N 1
ATOM 1956 C CA . TYR A 1 282 ? 2.019 7.046 14.374 1.00 90.69 282 TYR A CA 1
ATOM 1957 C C . TYR A 1 282 ? 2.120 7.528 12.919 1.00 90.69 282 TYR A C 1
ATOM 1959 O O . TYR A 1 282 ? 3.190 7.448 12.319 1.00 90.69 282 TYR A O 1
ATOM 1967 N N . GLY A 1 283 ? 1.036 8.082 12.366 1.00 91.12 283 GLY A N 1
ATOM 1968 C CA . GLY A 1 283 ? 1.007 8.610 11.001 1.00 91.12 283 GLY A CA 1
ATOM 1969 C C . GLY A 1 283 ? 2.027 9.722 10.759 1.00 91.12 283 GLY A C 1
ATOM 1970 O O . GLY A 1 283 ? 2.707 9.700 9.736 1.00 91.12 283 GLY A O 1
ATOM 1971 N N . VAL A 1 284 ? 2.196 10.642 11.715 1.00 92.06 284 VAL A N 1
ATOM 1972 C CA . VAL A 1 284 ? 3.190 11.726 11.628 1.00 92.06 284 VAL A CA 1
ATOM 1973 C C . VAL A 1 284 ? 4.608 11.169 11.521 1.00 92.06 284 VAL A C 1
ATOM 1975 O O . VAL A 1 284 ? 5.353 11.572 10.633 1.00 92.06 284 VAL A O 1
ATOM 1978 N N . VAL A 1 285 ? 4.983 10.215 12.378 1.00 92.50 285 VAL A N 1
ATOM 1979 C CA . VAL A 1 285 ? 6.340 9.640 12.359 1.00 92.50 285 VAL A CA 1
ATOM 1980 C C . VAL A 1 285 ? 6.572 8.812 11.092 1.00 92.50 285 VAL A C 1
ATOM 1982 O O . VAL A 1 285 ? 7.632 8.906 10.475 1.00 92.50 285 VAL A O 1
ATOM 1985 N N . VAL A 1 286 ? 5.573 8.037 10.661 1.00 91.94 286 VAL A N 1
ATOM 1986 C CA . VAL A 1 286 ? 5.653 7.212 9.444 1.00 91.94 286 VAL A CA 1
ATOM 1987 C C . VAL A 1 286 ? 5.724 8.058 8.169 1.00 91.94 286 VAL A C 1
ATOM 1989 O O . VAL A 1 286 ? 6.296 7.608 7.178 1.00 91.94 286 VAL A O 1
ATOM 1992 N N . ALA A 1 287 ? 5.202 9.286 8.179 1.00 92.81 287 ALA A N 1
ATOM 1993 C CA . ALA A 1 287 ? 5.294 10.212 7.050 1.00 92.81 287 ALA A CA 1
ATOM 1994 C C . ALA A 1 287 ? 6.710 10.741 6.796 1.00 92.81 287 ALA A C 1
ATOM 1996 O O . ALA A 1 287 ? 7.003 11.137 5.668 1.00 92.81 287 ALA A O 1
ATOM 1997 N N . ILE A 1 288 ? 7.601 10.705 7.794 1.00 92.50 288 ILE A N 1
ATOM 1998 C CA . ILE A 1 288 ? 8.931 11.321 7.701 1.00 92.50 288 ILE A CA 1
ATOM 1999 C C . ILE A 1 288 ? 9.775 10.719 6.561 1.00 92.50 288 ILE A C 1
ATOM 2001 O O . ILE A 1 288 ? 10.216 11.493 5.709 1.00 92.50 288 ILE A O 1
ATOM 2005 N N . PRO A 1 289 ? 10.002 9.389 6.464 1.00 91.38 289 PRO A N 1
ATOM 2006 C CA . PRO A 1 289 ? 10.846 8.854 5.396 1.00 91.38 289 PRO A CA 1
ATOM 2007 C C . PRO A 1 289 ? 10.273 9.061 3.984 1.00 91.38 289 PRO A C 1
ATOM 2009 O O . PRO A 1 289 ? 11.020 9.519 3.118 1.00 91.38 289 PRO A O 1
ATOM 2012 N N . PRO A 1 290 ? 8.978 8.790 3.711 1.00 89.62 290 PRO A N 1
ATOM 2013 C CA . PRO A 1 290 ? 8.389 9.058 2.399 1.00 89.62 290 PRO A CA 1
ATOM 2014 C C . PRO A 1 290 ? 8.420 10.541 2.012 1.00 89.62 290 PRO A C 1
ATOM 2016 O O . PRO A 1 290 ? 8.714 10.851 0.859 1.00 89.62 290 PRO A O 1
ATOM 2019 N N . ALA A 1 291 ? 8.198 11.460 2.960 1.00 90.62 291 ALA A N 1
ATOM 2020 C CA . ALA A 1 291 ? 8.314 12.897 2.715 1.00 90.62 291 ALA A CA 1
ATOM 2021 C C . ALA A 1 291 ? 9.761 13.319 2.412 1.00 90.62 291 ALA A C 1
ATOM 2023 O O . ALA A 1 291 ? 9.996 14.067 1.465 1.00 90.62 291 ALA A O 1
ATOM 2024 N N . ALA A 1 292 ? 10.739 12.804 3.164 1.00 89.56 292 ALA A N 1
ATOM 2025 C CA . ALA A 1 292 ? 12.155 13.071 2.922 1.00 89.56 292 ALA A CA 1
ATOM 2026 C C . ALA A 1 292 ? 12.615 12.536 1.556 1.00 89.56 292 ALA A C 1
ATOM 2028 O O . ALA A 1 292 ? 13.330 13.223 0.828 1.00 89.56 292 ALA A O 1
ATOM 2029 N N . ALA A 1 293 ? 12.169 11.338 1.173 1.00 87.75 293 ALA A N 1
ATOM 2030 C CA . ALA A 1 293 ? 12.482 10.759 -0.128 1.00 87.75 293 ALA A CA 1
ATOM 2031 C C . ALA A 1 293 ? 11.824 11.526 -1.284 1.00 87.75 293 ALA A C 1
ATOM 2033 O O . ALA A 1 293 ? 12.455 11.718 -2.322 1.00 87.75 293 ALA A O 1
ATOM 2034 N N . LEU A 1 294 ? 10.590 12.005 -1.098 1.00 86.94 294 LEU A N 1
ATOM 2035 C CA . LEU A 1 294 ? 9.919 12.876 -2.060 1.00 86.94 294 LEU A CA 1
ATOM 2036 C C . LEU A 1 294 ? 10.654 14.213 -2.213 1.00 86.94 294 LEU A C 1
ATOM 2038 O O . LEU A 1 294 ? 10.889 14.646 -3.338 1.00 86.94 294 LEU A O 1
ATOM 2042 N N . ALA A 1 295 ? 11.071 14.835 -1.107 1.00 88.56 295 ALA A N 1
ATOM 2043 C CA . ALA A 1 295 ? 11.858 16.067 -1.125 1.00 88.56 295 ALA A CA 1
ATOM 2044 C C . ALA A 1 295 ? 13.216 15.872 -1.823 1.00 88.56 295 ALA A C 1
ATOM 2046 O O . ALA A 1 295 ? 13.624 16.706 -2.631 1.00 88.56 295 ALA A O 1
ATOM 2047 N N . TYR A 1 296 ? 13.889 14.745 -1.573 1.00 86.81 296 TYR A N 1
ATOM 2048 C CA . TYR A 1 296 ? 15.118 14.384 -2.280 1.00 86.81 296 TYR A CA 1
ATOM 2049 C C . TYR A 1 296 ? 14.876 14.183 -3.779 1.00 86.81 296 TYR A C 1
ATOM 2051 O O . TYR A 1 296 ? 15.625 14.723 -4.590 1.00 86.81 296 TYR A O 1
ATOM 2059 N N . ALA A 1 297 ? 13.825 13.450 -4.161 1.00 85.00 297 ALA A N 1
ATOM 2060 C CA . ALA A 1 297 ? 13.470 13.245 -5.563 1.00 85.00 297 ALA A CA 1
ATOM 2061 C C . ALA A 1 297 ? 13.168 14.578 -6.260 1.00 85.00 297 ALA A C 1
ATOM 2063 O O . ALA A 1 297 ? 13.672 14.814 -7.353 1.00 85.00 297 ALA A O 1
ATOM 2064 N N . TRP A 1 298 ? 12.425 15.472 -5.603 1.00 85.12 298 TRP A N 1
ATOM 2065 C CA . TRP A 1 298 ? 12.166 16.825 -6.092 1.00 85.12 298 TRP A CA 1
ATOM 2066 C C . TRP A 1 298 ? 13.458 17.607 -6.325 1.00 85.12 298 TRP A C 1
ATOM 2068 O O . TRP A 1 298 ? 13.634 18.187 -7.390 1.00 85.12 298 TRP A O 1
ATOM 2078 N N . PHE A 1 299 ? 14.391 17.589 -5.372 1.00 85.38 299 PHE A N 1
ATOM 2079 C CA . PHE A 1 299 ? 15.665 18.294 -5.514 1.00 85.38 299 PHE A CA 1
ATOM 2080 C C . PHE A 1 299 ? 16.544 17.691 -6.622 1.00 85.38 299 PHE A C 1
ATOM 2082 O O . PHE A 1 299 ? 17.094 18.413 -7.451 1.00 85.38 299 PHE A O 1
ATOM 2089 N N . ALA A 1 300 ? 16.651 16.362 -6.672 1.00 81.94 300 ALA A N 1
ATOM 2090 C CA . ALA A 1 300 ? 17.503 15.655 -7.624 1.00 81.94 300 ALA A CA 1
ATOM 2091 C C . ALA A 1 300 ? 16.972 15.696 -9.069 1.00 81.94 300 ALA A C 1
ATOM 2093 O O . ALA A 1 300 ? 17.766 15.678 -10.012 1.00 81.94 300 ALA A O 1
ATOM 2094 N N . LEU A 1 301 ? 15.646 15.726 -9.251 1.00 73.19 301 LEU A N 1
ATOM 2095 C CA . LEU A 1 301 ? 14.992 15.787 -10.562 1.00 73.19 301 LEU A CA 1
ATOM 2096 C C . LEU A 1 301 ? 14.714 17.229 -11.002 1.00 73.19 301 LEU A C 1
ATOM 2098 O O . LEU A 1 301 ? 14.944 17.561 -12.161 1.00 73.19 301 LEU A O 1
ATOM 2102 N N . GLY A 1 302 ? 14.286 18.100 -10.084 1.00 65.69 302 GLY A N 1
ATOM 2103 C CA . GLY A 1 302 ? 13.940 19.496 -10.364 1.00 65.69 302 GLY A CA 1
ATOM 2104 C C . GLY A 1 302 ? 15.124 20.334 -10.845 1.00 65.69 302 GLY A C 1
ATOM 2105 O O . GLY A 1 302 ? 14.949 21.206 -11.689 1.00 65.69 302 GLY A O 1
ATOM 2106 N N . TRP A 1 303 ? 16.349 20.018 -10.413 1.00 56.78 303 TRP A N 1
ATOM 2107 C CA . TRP A 1 303 ? 17.552 20.693 -10.917 1.00 56.78 303 TRP A CA 1
ATOM 2108 C C . TRP A 1 303 ? 17.867 20.370 -12.390 1.00 56.78 303 TRP A C 1
ATOM 2110 O O . TRP A 1 303 ? 18.672 21.054 -13.003 1.00 56.78 303 TRP A O 1
ATOM 2120 N N . ARG A 1 304 ? 17.249 19.341 -12.984 1.00 55.06 304 ARG A N 1
ATOM 2121 C CA . ARG A 1 304 ? 17.425 19.010 -14.410 1.00 55.06 304 ARG A CA 1
ATOM 2122 C C . ARG A 1 304 ? 16.403 19.680 -15.328 1.00 55.06 304 ARG A C 1
ATOM 2124 O O . ARG A 1 304 ? 16.528 19.556 -16.542 1.00 55.06 304 ARG A O 1
ATOM 2131 N N . MET A 1 305 ? 15.372 20.309 -14.762 1.00 51.28 305 MET A N 1
ATOM 2132 C CA . MET A 1 305 ? 14.291 20.951 -15.519 1.00 51.28 305 MET A CA 1
ATOM 2133 C C . MET A 1 305 ? 14.490 22.464 -15.692 1.00 51.28 305 MET A C 1
ATOM 2135 O O . MET A 1 305 ? 13.729 23.077 -16.438 1.00 51.28 305 MET A O 1
ATOM 2139 N N . ASN A 1 306 ? 15.503 23.035 -15.033 1.00 46.69 306 ASN A N 1
ATOM 2140 C CA . ASN A 1 306 ? 15.959 24.419 -15.188 1.00 46.69 306 ASN A CA 1
ATOM 2141 C C . ASN A 1 306 ? 17.326 24.438 -15.873 1.00 46.69 306 ASN A C 1
ATOM 2143 O O . ASN A 1 306 ? 17.583 25.407 -16.617 1.00 46.69 306 ASN A O 1
#

Sequence (306 aa):
MAFFQNLLGDPVGQTAVVPFAIGVAVALVLALAGGKRFAALGIGAAFFAAYYLIHGGVPAFPPAATAQKMFYVAAAGLLLGIALDAAGAARGGGHFFAFVVPAAALAWMRWPQIAAGPGGALIATLAALFFASIVVYWRQAASARGAETDEASSAALFPAIQLLVAGLGLGGIALLGISLSLGSLAMALAAGAGGYLLASFIAHLAAGRGFGYGAIGAFGGGGVWLALAYAAVFAADAPAKIALIGVVALAFAVDFVARPLALLVAAGGAPAAARFLQPVAYGVVVAIPPAAALAYAWFALGWRMN

Radius of gyration: 18.53 Å; Cα contacts (8 Å, |Δi|>4): 526; chains: 1; bounding box: 52×45×52 Å

Mean predicted aligned error: 5.82 Å